Protein AF-W6YFK8-F1 (afdb_monomer_lite)

Sequence (330 aa):
DTSQKVLVASPLDHSHDPTVPTATESKTHNGISTGKLRAHFMLDMPHHEYIFPTRGTINATMVEILVLLPHWFRNPQILMRFLNNGLMSNIHITIMEEYRKLELNTGEEIERARDYIADSYRKAMRKIVPSWLRRNHKVPEDWDATVMSIENVIPEAATKIGYVAPASIPFKDLAVGLKKLPQGYDAGDLTRALDYAMQNGKPGKDGTTTEFMFPDDIHIILNHIGRTEITVTHLDTHAVPRYATMVRATEQARRKKIADGRMQRQSKVESIQKPMDVPQSPQQPGSSQQAQMPPPPETMSTHFQLQQTHSTTMTFSNVQTNLPYRGMGI

Secondary structure (DSSP, 8-state):
----PPPPPPPPP------PPPP-----------PPPPP-TTSSS----PPPPSSS--B--HHHHHHHSTTGGGSHHHHHHHHHTT--HHHHHHHHHHHB-----SHHHHHHHHHHHHHHHHHHHHHH-TT--GGG----TT--TT--B-TTPPPGGGGSTT--PPPPEEGGGGGTTBSS---GGG--HHHHHHHHHHH--EE-TTS-EE--EETTTHHHHHHHH------GGGSHHHHHHHHHHHHHHHHHHHHHHHHHHHHHHHHHHHHHHS------PPPPP--------PPPP-----------PPP-------------------

Foldseek 3Di:
DDDDDDDDDDDDDDDDDDDDDDDDDDPDPPDPPPPDPQQCFCVPPDQQQAQFDQPDWFFAFLLCCCQLNVNCCLQLVNVLLLVLLPDALLLSLLSCVVWFDGVQPDPVSSVSSSVVSVVSSLVSVCVVVVPDDSVPDDNDPPDDLLDRTPNRRHGPLNVDPPRDGDDWDQLLCSNPRTPDQDDDLNDWLSSQLNVDQVVAFDQDPVRDGHGDTPPVCSVVSCVVVPTDDDDPCNGSNNSSVVSVVVSVVVVVVVVVVVVVVVVVVVVVVVVVPPPPPPPDDDDDDDDDDDDDDDDDDDDDDDDDDDDDDDDDDDDDDDDDDPDPDPDDDD

pLDDT: mean 82.95, std 21.82, range [30.05, 98.75]

Radius of gyration: 32.29 Å; chains: 1; bounding box: 75×78×122 Å

Organism: Cochliobolus carbonum (strain 26-R-13) (NCBI:txid930089)

Structure (mmCIF, N/CA/C/O backbone):
data_AF-W6YFK8-F1
#
_entry.id   AF-W6YFK8-F1
#
loop_
_atom_site.group_PDB
_atom_site.id
_atom_site.type_symbol
_atom_site.label_atom_id
_atom_site.label_alt_id
_atom_site.label_comp_id
_atom_site.label_asym_id
_atom_site.label_entity_id
_atom_site.label_seq_id
_atom_site.pdbx_PDB_ins_code
_atom_site.Cartn_x
_atom_site.Cartn_y
_atom_site.Cartn_z
_atom_site.occupancy
_atom_site.B_iso_or_equiv
_atom_site.auth_seq_id
_atom_site.auth_comp_id
_atom_site.auth_asym_id
_atom_site.auth_atom_id
_atom_site.pdbx_PDB_model_num
ATOM 1 N N . ASP A 1 1 ? -14.574 4.335 48.400 1.00 43.81 1 ASP A N 1
ATOM 2 C CA . ASP A 1 1 ? -14.292 5.781 48.388 1.00 43.81 1 ASP A CA 1
ATOM 3 C C . ASP A 1 1 ? -12.828 6.079 48.626 1.00 43.81 1 ASP A C 1
ATOM 5 O O . ASP A 1 1 ? -12.412 6.334 49.748 1.00 43.81 1 ASP A O 1
ATOM 9 N N . THR A 1 2 ? -12.034 6.042 47.558 1.00 40.72 2 THR A N 1
ATOM 10 C CA . THR A 1 2 ? -10.623 6.442 47.599 1.00 40.72 2 THR A CA 1
ATOM 11 C C . THR A 1 2 ? -10.464 7.606 46.632 1.00 40.72 2 THR A C 1
ATOM 13 O O . THR A 1 2 ? -10.292 7.424 45.431 1.00 40.72 2 THR A O 1
ATOM 16 N N . SER A 1 3 ? -10.646 8.815 47.162 1.00 41.34 3 SER A N 1
ATOM 17 C CA . SER A 1 3 ? -10.589 10.068 46.413 1.00 41.34 3 SER A CA 1
ATOM 18 C C . SER A 1 3 ? -9.129 10.453 46.169 1.00 41.34 3 SER A C 1
ATOM 20 O O . SER A 1 3 ? -8.396 10.783 47.104 1.00 41.34 3 SER A O 1
ATOM 22 N N . GLN A 1 4 ? -8.686 10.362 44.915 1.00 45.78 4 GLN A N 1
ATOM 23 C CA . GLN A 1 4 ? -7.344 10.752 44.494 1.00 45.78 4 GLN A CA 1
ATOM 24 C C . GLN A 1 4 ? -7.333 12.259 44.190 1.00 45.78 4 GLN A C 1
ATOM 26 O O . GLN A 1 4 ? -7.887 12.718 43.193 1.00 45.78 4 GLN A O 1
ATOM 31 N N . LYS A 1 5 ? -6.712 13.039 45.084 1.00 51.25 5 LYS A N 1
ATOM 32 C CA . LYS A 1 5 ? -6.425 14.468 44.890 1.00 51.25 5 LYS A CA 1
ATOM 33 C C . LYS A 1 5 ? -5.384 14.639 43.781 1.00 51.25 5 LYS A C 1
ATOM 35 O O . LYS A 1 5 ? -4.236 14.236 43.947 1.00 51.25 5 LYS A O 1
ATOM 40 N N . VAL A 1 6 ? -5.777 15.287 42.689 1.00 46.69 6 VAL A N 1
ATOM 41 C CA . VAL A 1 6 ? -4.869 15.785 41.649 1.00 46.69 6 VAL A CA 1
ATOM 42 C C . VAL A 1 6 ? -4.341 17.154 42.089 1.00 46.69 6 VAL A C 1
ATOM 44 O O . VAL A 1 6 ? -5.120 18.073 42.336 1.00 46.69 6 VAL A O 1
ATOM 47 N N . LEU A 1 7 ? -3.019 17.273 42.228 1.00 47.66 7 LEU A N 1
ATOM 48 C CA . LEU A 1 7 ? -2.319 18.533 42.486 1.00 47.66 7 LEU A CA 1
ATOM 49 C C . LEU A 1 7 ? -2.069 19.262 41.160 1.00 47.66 7 LEU A C 1
ATOM 51 O O . LEU A 1 7 ? -1.464 18.712 40.243 1.00 47.66 7 LEU A O 1
ATOM 55 N N . VAL A 1 8 ? -2.540 20.506 41.087 1.00 44.84 8 VAL A N 1
ATOM 56 C CA . VAL A 1 8 ? -2.288 21.460 40.001 1.00 44.84 8 VAL A CA 1
ATOM 57 C C . VAL A 1 8 ? -0.963 22.168 40.289 1.00 44.84 8 VAL A C 1
ATOM 59 O O . VAL A 1 8 ? -0.805 22.757 41.357 1.00 44.84 8 VAL A O 1
ATOM 62 N N . ALA A 1 9 ? -0.014 22.101 39.355 1.00 46.09 9 ALA A N 1
ATOM 63 C CA . ALA A 1 9 ? 1.246 22.835 39.432 1.00 46.09 9 ALA A CA 1
ATOM 64 C C . ALA A 1 9 ? 1.118 24.199 38.734 1.00 46.09 9 ALA A C 1
ATOM 66 O O . ALA A 1 9 ? 0.682 24.280 37.585 1.00 46.09 9 ALA A O 1
ATOM 67 N N . SER A 1 10 ? 1.506 25.255 39.448 1.00 45.78 10 SER A N 1
ATOM 68 C CA . SER A 1 10 ? 1.635 26.630 38.950 1.00 45.78 10 SER A CA 1
ATOM 69 C C . SER A 1 10 ? 2.914 26.816 38.113 1.00 45.78 10 SER A C 1
ATOM 71 O O . SER A 1 10 ? 3.887 26.089 38.327 1.00 45.78 10 SER A O 1
ATOM 73 N N . PRO A 1 11 ? 2.947 27.797 37.191 1.00 47.56 11 PRO A N 1
ATOM 74 C CA . PRO A 1 11 ? 4.086 28.029 36.309 1.00 47.56 11 PRO A CA 1
ATOM 75 C C . PRO A 1 11 ? 5.211 28.796 37.019 1.00 47.56 11 PRO A C 1
ATOM 77 O O . PRO A 1 11 ? 4.972 29.798 37.692 1.00 47.56 11 PRO A O 1
ATOM 80 N N . LEU A 1 12 ? 6.440 28.303 36.853 1.00 46.34 12 LEU A N 1
ATOM 81 C CA . LEU A 1 12 ? 7.674 28.937 37.309 1.00 46.34 12 LEU A CA 1
ATOM 82 C C . LEU A 1 12 ? 8.145 29.969 36.283 1.00 46.34 12 LEU A C 1
ATOM 84 O O . LEU A 1 12 ? 8.374 29.661 35.114 1.00 46.34 12 LEU A O 1
ATOM 88 N N . ASP A 1 13 ? 8.272 31.188 36.785 1.00 48.69 13 ASP A N 1
ATOM 89 C CA . ASP A 1 13 ? 8.824 32.375 36.156 1.00 48.69 13 ASP A CA 1
ATOM 90 C C . ASP A 1 13 ? 10.363 32.301 36.201 1.00 48.69 13 ASP A C 1
ATOM 92 O O . ASP A 1 13 ? 10.958 32.226 37.280 1.00 48.69 13 ASP A O 1
ATOM 96 N N . HIS A 1 14 ? 11.018 32.278 35.038 1.00 50.59 14 HIS A N 1
ATOM 97 C CA . HIS A 1 14 ? 12.478 32.315 34.927 1.00 50.59 14 HIS A CA 1
ATOM 98 C C . HIS A 1 14 ? 12.915 33.368 33.908 1.00 50.59 14 HIS A C 1
ATOM 100 O O . HIS A 1 14 ? 13.074 33.113 32.716 1.00 50.59 14 HIS A O 1
ATOM 106 N N . SER A 1 15 ? 13.145 34.563 34.447 1.00 49.88 15 SER A N 1
ATOM 107 C CA . SER A 1 15 ? 13.985 35.614 33.884 1.00 49.88 15 SER A CA 1
ATOM 108 C C . SER A 1 15 ? 15.448 35.156 33.844 1.00 49.88 15 SER A C 1
ATOM 110 O O . SER A 1 15 ? 16.049 34.944 34.897 1.00 49.88 15 SER A O 1
ATOM 112 N N . HIS A 1 16 ? 16.040 35.070 32.649 1.00 46.56 16 HIS A N 1
ATOM 113 C CA . HIS A 1 16 ? 17.492 35.038 32.477 1.00 46.56 16 HIS A CA 1
ATOM 114 C C . HIS A 1 16 ? 17.964 35.968 31.351 1.00 46.56 16 HIS A C 1
ATOM 116 O O . HIS A 1 16 ? 17.392 36.035 30.265 1.00 46.56 16 HIS A O 1
ATOM 122 N N . ASP A 1 17 ? 19.029 36.674 31.715 1.00 44.62 17 ASP A N 1
ATOM 123 C CA . ASP A 1 17 ? 19.828 37.698 31.045 1.00 44.62 17 ASP A CA 1
ATOM 124 C C . ASP A 1 17 ? 20.465 37.226 29.715 1.00 44.62 17 ASP A C 1
ATOM 126 O O . ASP A 1 17 ? 20.838 36.051 29.605 1.00 44.62 17 ASP A O 1
ATOM 130 N N . PRO A 1 18 ? 20.674 38.104 28.710 1.00 52.56 18 PRO A N 1
ATOM 131 C CA . PRO A 1 18 ? 21.278 37.736 27.439 1.00 52.56 18 PRO A CA 1
ATOM 132 C C . PRO A 1 18 ? 22.799 37.943 27.468 1.00 52.56 18 PRO A C 1
ATOM 134 O O . PRO A 1 18 ? 23.294 39.067 27.504 1.00 52.56 18 PRO A O 1
ATOM 137 N N . THR A 1 19 ? 23.571 36.857 27.377 1.00 47.91 19 THR A N 1
ATOM 138 C CA . THR A 1 19 ? 25.010 36.939 27.071 1.00 47.91 19 THR A CA 1
ATOM 139 C C . THR A 1 19 ? 25.232 36.656 25.587 1.00 47.91 19 THR A C 1
ATOM 141 O O . THR A 1 19 ? 24.968 35.559 25.102 1.00 47.91 19 THR A O 1
ATOM 144 N N . VAL A 1 20 ? 25.694 37.679 24.869 1.00 49.31 20 VAL A N 1
ATOM 145 C CA . VAL A 1 20 ? 26.022 37.677 23.438 1.00 49.31 20 VAL A CA 1
ATOM 146 C C . VAL A 1 20 ? 27.314 36.888 23.181 1.00 49.31 20 VAL A C 1
ATOM 148 O O . VAL A 1 20 ? 28.347 37.253 23.743 1.00 49.31 20 VAL A O 1
ATOM 151 N N . PRO A 1 21 ? 27.320 35.879 22.288 1.00 47.25 21 PRO A N 1
ATOM 152 C CA . PRO A 1 21 ? 28.547 35.338 21.720 1.00 47.25 21 PRO A CA 1
ATOM 153 C C . PRO A 1 21 ? 28.826 35.941 20.338 1.00 47.25 21 PRO A C 1
ATOM 155 O O . PRO A 1 21 ? 28.006 35.899 19.421 1.00 47.25 21 PRO A O 1
ATOM 158 N N . THR A 1 22 ? 30.036 36.475 20.219 1.00 42.53 22 THR A N 1
ATOM 159 C CA . THR A 1 22 ? 30.703 36.997 19.027 1.00 42.53 22 THR A CA 1
ATOM 160 C C . THR A 1 22 ? 30.633 36.039 17.833 1.00 42.53 22 THR A C 1
ATOM 162 O O . THR A 1 22 ? 31.041 34.879 17.910 1.00 42.53 22 THR A O 1
ATOM 165 N N . ALA A 1 23 ? 30.146 36.560 16.706 1.00 37.72 23 ALA A N 1
ATOM 166 C CA . ALA A 1 23 ? 30.046 35.871 15.428 1.00 37.72 23 ALA A CA 1
ATOM 167 C C . ALA A 1 23 ? 31.434 35.533 14.861 1.00 37.72 23 ALA A C 1
ATOM 169 O O . ALA A 1 23 ? 32.263 36.412 14.637 1.00 37.72 23 ALA A O 1
ATOM 170 N N . THR A 1 24 ? 31.668 34.249 14.594 1.00 43.31 24 THR A N 1
ATOM 171 C CA . THR A 1 24 ? 32.775 33.791 13.748 1.00 43.31 24 THR A CA 1
ATOM 172 C C . THR A 1 24 ? 32.225 33.641 12.332 1.00 43.31 24 THR A C 1
ATOM 174 O O . THR A 1 24 ? 31.378 32.780 12.080 1.00 43.31 24 THR A O 1
ATOM 177 N N . GLU A 1 25 ? 32.656 34.519 11.424 1.00 42.12 25 GLU A N 1
ATOM 178 C CA . GLU A 1 25 ? 32.272 34.528 10.010 1.00 42.12 25 GLU A CA 1
ATOM 179 C C . GLU A 1 25 ? 32.603 33.185 9.348 1.00 42.12 25 GLU A C 1
ATOM 181 O O . GLU A 1 25 ? 33.733 32.883 8.963 1.00 42.12 25 GLU A O 1
ATOM 186 N N . SER A 1 26 ? 31.572 32.355 9.220 1.00 42.78 26 SER A N 1
ATOM 187 C CA . SER A 1 26 ? 31.621 31.105 8.479 1.00 42.78 26 SER A CA 1
ATOM 188 C C . SER A 1 26 ? 31.419 31.431 7.005 1.00 42.78 26 SER A C 1
ATOM 190 O O . SER A 1 26 ? 30.326 31.799 6.582 1.00 42.78 26 SER A O 1
ATOM 192 N N . LYS A 1 27 ? 32.500 31.324 6.235 1.00 48.69 27 LYS A N 1
ATOM 193 C CA . LYS A 1 27 ? 32.564 31.527 4.784 1.00 48.69 27 LYS A CA 1
ATOM 194 C C . LYS A 1 27 ? 31.545 30.615 4.077 1.00 48.69 27 LYS A C 1
ATOM 196 O O . LYS A 1 27 ? 31.810 29.440 3.827 1.00 48.69 27 LYS A O 1
ATOM 201 N N . THR A 1 28 ? 30.360 31.148 3.785 1.00 39.66 28 THR A N 1
ATOM 202 C CA . THR A 1 28 ? 29.261 30.466 3.095 1.00 39.66 28 THR A CA 1
ATOM 203 C C . THR A 1 28 ? 29.606 30.291 1.619 1.00 39.66 28 THR A C 1
ATOM 205 O O . THR A 1 28 ? 29.413 31.173 0.785 1.00 39.66 28 THR A O 1
ATOM 208 N N . HIS A 1 29 ? 30.127 29.113 1.273 1.00 44.88 29 HIS A N 1
ATOM 209 C CA . HIS A 1 29 ? 30.166 28.644 -0.108 1.00 44.88 29 HIS A CA 1
ATOM 210 C C . HIS A 1 29 ? 28.723 28.371 -0.576 1.00 44.88 29 HIS A C 1
ATOM 212 O O . HIS A 1 29 ? 28.226 27.251 -0.491 1.00 44.88 29 HIS A O 1
ATOM 218 N N . ASN A 1 30 ? 28.046 29.407 -1.079 1.00 45.06 30 ASN A N 1
ATOM 219 C CA . ASN A 1 30 ? 26.786 29.301 -1.821 1.00 45.06 30 ASN A CA 1
ATOM 220 C C . ASN A 1 30 ? 27.054 28.711 -3.216 1.00 45.06 30 ASN A C 1
ATOM 222 O O . ASN A 1 30 ? 26.911 29.374 -4.241 1.00 45.06 30 ASN A O 1
ATOM 226 N N . GLY A 1 31 ? 27.494 27.454 -3.264 1.00 56.06 31 GLY A N 1
ATOM 227 C CA . GLY A 1 31 ? 27.437 26.676 -4.492 1.00 56.06 31 GLY A CA 1
ATOM 228 C C . GLY A 1 31 ? 25.979 26.323 -4.750 1.00 56.06 31 GLY A C 1
ATOM 229 O O . GLY A 1 31 ? 25.407 25.541 -3.993 1.00 56.06 31 GLY A O 1
ATOM 230 N N . ILE A 1 32 ? 25.373 26.901 -5.792 1.00 56.66 32 ILE A N 1
ATOM 231 C CA . ILE A 1 32 ? 24.072 26.461 -6.309 1.00 56.66 32 ILE A CA 1
ATOM 232 C C . ILE A 1 32 ? 24.248 24.991 -6.680 1.00 56.66 32 ILE A C 1
ATOM 234 O O . ILE A 1 32 ? 24.824 24.661 -7.716 1.00 56.66 32 ILE A O 1
ATOM 238 N N . SER A 1 33 ? 23.830 24.101 -5.782 1.00 54.03 33 SER A N 1
ATOM 239 C CA . SER A 1 33 ? 23.830 22.674 -6.045 1.00 54.03 33 SER A CA 1
ATOM 240 C C . SER A 1 33 ? 22.847 22.455 -7.184 1.00 54.03 33 SER A C 1
ATOM 242 O O . SER A 1 33 ? 21.636 22.451 -6.985 1.00 54.03 33 SER A O 1
ATOM 244 N N . THR A 1 34 ? 23.366 22.261 -8.392 1.00 66.44 34 THR A N 1
ATOM 245 C CA . THR A 1 34 ? 22.619 21.805 -9.571 1.00 66.44 34 THR A CA 1
ATOM 246 C C . THR A 1 34 ? 22.167 20.344 -9.424 1.00 66.44 34 THR A C 1
ATOM 248 O O . THR A 1 34 ? 21.916 19.650 -10.410 1.00 66.44 34 THR A O 1
ATOM 251 N N . GLY A 1 35 ? 22.063 19.850 -8.184 1.00 68.31 35 GLY A N 1
ATOM 252 C CA . GLY A 1 35 ? 21.543 18.537 -7.867 1.00 68.31 35 GLY A CA 1
ATOM 253 C C . GLY A 1 35 ? 20.118 18.422 -8.385 1.00 68.31 35 GLY A C 1
ATOM 254 O O . GLY A 1 35 ? 19.251 19.220 -8.034 1.00 68.31 35 GLY A O 1
ATOM 255 N N . LYS A 1 36 ? 19.885 17.422 -9.241 1.00 65.81 36 LYS A N 1
ATOM 256 C CA . LYS A 1 36 ? 18.550 17.069 -9.730 1.00 65.81 36 LYS A CA 1
ATOM 257 C C . LYS A 1 36 ? 17.583 17.030 -8.545 1.00 65.81 36 LYS A C 1
ATOM 259 O O . LYS A 1 36 ? 17.826 16.295 -7.585 1.00 65.81 36 LYS A O 1
ATOM 264 N N . LEU A 1 37 ? 16.500 17.807 -8.626 1.00 67.31 37 LEU A N 1
ATOM 265 C CA . LEU A 1 37 ? 15.458 17.834 -7.603 1.00 67.31 37 LEU A CA 1
ATOM 266 C C . LEU A 1 37 ? 15.037 16.400 -7.277 1.00 67.31 37 LEU A C 1
ATOM 268 O O . LEU A 1 37 ? 14.750 15.591 -8.172 1.00 67.31 37 LEU A O 1
ATOM 272 N N . ARG A 1 38 ? 15.050 16.075 -5.983 1.00 64.69 38 ARG A N 1
ATOM 273 C CA . ARG A 1 38 ? 14.578 14.785 -5.487 1.00 64.69 38 ARG A CA 1
ATOM 274 C C . ARG A 1 38 ? 13.142 14.611 -5.981 1.00 64.69 38 ARG A C 1
ATOM 276 O O . ARG A 1 38 ? 12.365 15.563 -5.940 1.00 64.69 38 ARG A O 1
ATOM 283 N N . ALA A 1 39 ? 12.821 13.435 -6.519 1.00 62.28 39 ALA A N 1
ATOM 284 C CA . ALA A 1 39 ? 11.474 13.175 -7.014 1.00 62.28 39 ALA A CA 1
ATOM 285 C C . ALA A 1 39 ? 10.464 13.511 -5.905 1.00 62.28 39 ALA A C 1
ATOM 287 O O . ALA A 1 39 ? 10.658 13.084 -4.764 1.00 62.28 39 ALA A O 1
ATOM 288 N N . HIS A 1 40 ? 9.419 14.269 -6.241 1.00 78.75 40 HIS A N 1
ATOM 289 C CA . HIS A 1 40 ? 8.314 14.614 -5.339 1.00 78.75 40 HIS A CA 1
ATOM 290 C C . HIS A 1 40 ? 7.391 13.401 -5.133 1.00 78.75 40 HIS A C 1
ATOM 292 O O . HIS A 1 40 ? 6.173 13.478 -5.209 1.00 78.75 40 HIS A O 1
ATOM 298 N N . PHE A 1 41 ? 7.976 12.223 -4.931 1.00 88.00 41 PHE A N 1
ATOM 299 C CA . PHE A 1 41 ? 7.232 10.992 -4.765 1.00 88.00 41 PHE A CA 1
ATOM 300 C C . PHE A 1 41 ? 6.754 10.894 -3.313 1.00 88.00 41 PHE A C 1
ATOM 302 O O . PHE A 1 41 ? 7.571 10.820 -2.393 1.00 88.00 41 PHE A O 1
ATOM 309 N N . MET A 1 42 ? 5.428 10.895 -3.128 1.00 87.00 42 MET A N 1
ATOM 310 C CA . MET A 1 42 ? 4.740 10.781 -1.833 1.00 87.00 42 MET A CA 1
ATOM 311 C C . MET A 1 42 ? 4.996 11.929 -0.844 1.00 87.00 42 MET A C 1
ATOM 313 O O . MET A 1 42 ? 4.850 11.729 0.357 1.00 87.00 42 MET A O 1
ATOM 317 N N . LEU A 1 43 ? 5.414 13.114 -1.297 1.00 86.19 43 LEU A N 1
ATOM 318 C CA . LEU A 1 43 ? 5.602 14.248 -0.379 1.00 86.19 43 LEU A CA 1
ATOM 319 C C . LEU A 1 43 ? 4.269 14.848 0.079 1.00 86.19 43 LEU A C 1
ATOM 321 O O . LEU A 1 43 ? 4.146 15.223 1.239 1.00 86.19 43 LEU A O 1
ATOM 325 N N . ASP A 1 44 ? 3.271 14.855 -0.803 1.00 87.25 44 ASP A N 1
ATOM 326 C CA . ASP A 1 44 ? 1.948 15.429 -0.524 1.00 87.25 44 ASP A CA 1
ATOM 327 C C . ASP A 1 44 ? 0.985 14.425 0.121 1.00 87.25 44 ASP A C 1
ATOM 329 O O . ASP A 1 44 ? -0.173 14.736 0.395 1.00 87.25 44 ASP A O 1
ATOM 333 N N . MET A 1 45 ? 1.444 13.191 0.346 1.00 89.19 45 MET A N 1
ATOM 334 C CA . MET A 1 45 ? 0.627 12.165 0.972 1.00 89.19 45 MET A CA 1
ATOM 335 C C . MET A 1 45 ? 0.716 12.290 2.503 1.00 89.19 45 MET A C 1
ATOM 337 O O . MET A 1 45 ? 1.811 12.383 3.067 1.00 89.19 45 MET A O 1
ATOM 341 N N . PRO A 1 46 ? -0.424 12.301 3.210 1.00 87.62 46 PRO A N 1
ATOM 342 C CA . PRO A 1 46 ? -0.434 12.348 4.665 1.00 87.62 46 PRO A CA 1
ATOM 343 C C . PRO A 1 46 ? 0.189 11.080 5.264 1.00 87.62 46 PRO A C 1
ATOM 345 O O . PRO A 1 46 ? -0.057 9.957 4.826 1.00 87.62 46 PRO A O 1
ATOM 348 N N . HIS A 1 47 ? 0.992 11.261 6.312 1.00 86.75 47 HIS A N 1
ATOM 349 C CA . HIS A 1 47 ? 1.727 10.172 6.956 1.00 86.75 47 HIS A CA 1
ATOM 350 C C . HIS A 1 47 ? 0.834 9.177 7.722 1.00 86.75 47 HIS A C 1
ATOM 352 O O . HIS A 1 47 ? 1.203 8.010 7.848 1.00 86.75 47 HIS A O 1
ATOM 358 N N . HIS A 1 48 ? -0.328 9.625 8.217 1.00 87.31 48 HIS A N 1
ATOM 359 C CA . HIS A 1 48 ? -1.314 8.816 8.948 1.00 87.31 48 HIS A CA 1
ATOM 360 C C . HIS A 1 48 ? -0.706 7.892 10.018 1.00 87.31 48 HIS A C 1
ATOM 362 O O . HIS A 1 48 ? -1.047 6.716 10.096 1.00 87.31 48 HIS A O 1
ATOM 368 N N . GLU A 1 49 ? 0.214 8.399 10.839 1.00 89.25 49 GLU A N 1
ATOM 369 C CA . GLU A 1 49 ? 0.904 7.626 11.883 1.00 89.25 49 GLU A CA 1
ATOM 370 C C . GLU A 1 49 ? -0.004 7.398 13.105 1.00 89.25 49 GLU A C 1
ATOM 372 O O . GLU A 1 49 ? 0.238 7.921 14.187 1.00 89.25 49 GLU A O 1
ATOM 377 N N . TYR A 1 50 ? -1.081 6.638 12.910 1.00 93.31 50 TYR A N 1
ATOM 378 C CA . TYR A 1 50 ? -2.082 6.340 13.929 1.00 93.31 50 TYR A CA 1
ATOM 379 C C . TYR A 1 50 ? -1.764 5.068 14.718 1.00 93.31 50 TYR A C 1
ATOM 381 O O . TYR A 1 50 ? -1.198 4.113 14.186 1.00 93.31 50 TYR A O 1
ATOM 389 N N . ILE A 1 51 ? -2.209 5.037 15.975 1.00 93.44 51 ILE A N 1
ATOM 390 C CA . ILE A 1 51 ? -2.381 3.799 16.744 1.00 93.44 51 ILE A CA 1
ATOM 391 C C . ILE A 1 51 ? -3.828 3.352 16.533 1.00 93.44 51 ILE A C 1
ATOM 393 O O . ILE A 1 51 ? -4.745 4.147 16.744 1.00 93.44 51 ILE A O 1
ATOM 397 N N . PHE A 1 52 ? -4.045 2.104 16.115 1.00 90.81 52 PHE A N 1
ATOM 398 C CA . PHE A 1 52 ? -5.403 1.595 15.943 1.00 90.81 52 PHE A CA 1
ATOM 399 C C . PHE A 1 52 ? -6.099 1.369 17.297 1.00 90.81 52 PHE A C 1
ATOM 401 O O . PHE A 1 52 ? -5.475 0.879 18.241 1.00 90.81 52 PHE A O 1
ATOM 408 N N . PRO A 1 53 ? -7.403 1.679 17.412 1.00 90.69 53 PRO A N 1
ATOM 409 C CA . PRO A 1 53 ? -8.188 1.311 18.585 1.00 90.69 53 PRO A CA 1
ATOM 410 C C . PRO A 1 53 ? -8.263 -0.217 18.757 1.00 90.69 53 PRO A C 1
ATOM 412 O O . PRO A 1 53 ? -8.553 -0.948 17.811 1.00 90.69 53 PRO A O 1
ATOM 415 N N . THR A 1 54 ? -8.078 -0.699 19.988 1.00 89.69 54 THR A N 1
ATOM 416 C CA . THR A 1 54 ? -7.971 -2.126 20.365 1.00 89.69 54 THR A CA 1
ATOM 417 C C . THR A 1 54 ? -9.326 -2.821 20.565 1.00 89.69 54 THR A C 1
ATOM 419 O O . THR A 1 54 ? -9.565 -3.500 21.563 1.00 89.69 54 THR A O 1
ATOM 422 N N . ARG A 1 55 ? -10.278 -2.611 19.647 1.00 91.38 55 ARG A N 1
ATOM 423 C CA . ARG A 1 55 ? -11.657 -3.136 19.765 1.00 91.38 55 ARG A CA 1
ATOM 424 C C . ARG A 1 55 ? -11.945 -4.323 18.840 1.00 91.38 55 ARG A C 1
ATOM 426 O O . ARG A 1 55 ? -13.103 -4.575 18.512 1.00 91.38 55 ARG A O 1
ATOM 433 N N . GLY A 1 56 ? -10.902 -5.044 18.434 1.00 91.88 56 GLY A N 1
ATOM 434 C CA . GLY A 1 56 ? -10.990 -6.240 17.606 1.00 91.88 56 GLY A CA 1
ATOM 435 C C . GLY A 1 56 ? -9.949 -6.269 16.491 1.00 91.88 56 GLY A C 1
ATOM 436 O O . GLY A 1 56 ? -9.279 -5.282 16.195 1.00 91.88 56 GLY A O 1
ATOM 437 N N . THR A 1 57 ? -9.867 -7.411 15.819 1.00 96.00 57 THR A N 1
ATOM 438 C CA . THR A 1 57 ? -8.889 -7.638 14.754 1.00 96.00 57 THR A CA 1
ATOM 439 C C . THR A 1 57 ? -9.286 -6.927 13.467 1.00 96.00 57 THR A C 1
ATOM 441 O O . THR A 1 57 ? -10.393 -7.118 12.969 1.00 96.00 57 THR A O 1
ATOM 444 N N . ILE A 1 58 ? -8.370 -6.136 12.907 1.00 97.75 58 ILE A N 1
ATOM 445 C CA . ILE A 1 58 ? -8.514 -5.510 11.586 1.00 97.75 58 ILE A CA 1
ATOM 446 C C . ILE A 1 58 ? -7.572 -6.235 10.635 1.00 97.75 58 ILE A C 1
ATOM 448 O O . ILE A 1 58 ? -6.353 -6.108 10.765 1.00 97.75 58 ILE A O 1
ATOM 452 N N . ASN A 1 59 ? -8.129 -6.985 9.689 1.00 98.00 59 ASN A N 1
ATOM 453 C CA . ASN A 1 59 ? -7.350 -7.684 8.677 1.00 98.00 59 ASN A CA 1
ATOM 454 C C . ASN A 1 59 ? -7.233 -6.814 7.430 1.00 98.00 59 ASN A C 1
ATOM 456 O O . ASN A 1 59 ? -8.232 -6.538 6.765 1.00 98.00 59 ASN A O 1
ATOM 460 N N . ALA A 1 60 ? -6.006 -6.406 7.108 1.00 98.25 60 ALA A N 1
ATOM 461 C CA . ALA A 1 60 ? -5.726 -5.613 5.919 1.00 98.25 60 ALA A CA 1
ATOM 462 C C . ALA A 1 60 ? -4.758 -6.345 4.988 1.00 98.25 60 ALA A C 1
ATOM 464 O O . ALA A 1 60 ? -3.727 -6.871 5.429 1.00 98.25 60 ALA A O 1
ATOM 465 N N . THR A 1 61 ? -5.070 -6.367 3.694 1.00 98.62 61 THR A N 1
ATOM 466 C CA . THR A 1 61 ? -4.145 -6.884 2.679 1.00 98.62 61 THR A CA 1
ATOM 467 C C . THR A 1 61 ? -2.938 -5.955 2.543 1.00 98.62 61 THR A C 1
ATOM 469 O O . THR A 1 61 ? -3.011 -4.753 2.822 1.00 98.62 61 THR A O 1
ATOM 472 N N . MET A 1 62 ? -1.807 -6.484 2.067 1.00 98.62 62 MET A N 1
ATOM 473 C CA . MET A 1 62 ? -0.671 -5.644 1.679 1.00 98.62 62 MET A CA 1
ATOM 474 C C . MET A 1 62 ? -1.079 -4.546 0.686 1.00 98.62 62 MET A C 1
ATOM 476 O O . MET A 1 62 ? -0.582 -3.427 0.784 1.00 98.62 62 MET A O 1
ATOM 480 N N . VAL A 1 63 ? -1.995 -4.834 -0.245 1.00 98.75 63 VAL A N 1
ATOM 481 C CA . VAL A 1 63 ? -2.459 -3.847 -1.230 1.00 98.75 63 VAL A CA 1
ATOM 482 C C . VAL A 1 63 ? -3.211 -2.709 -0.545 1.00 98.75 63 VAL A C 1
ATOM 484 O O . VAL A 1 63 ? -2.913 -1.551 -0.821 1.00 98.75 63 VAL A O 1
ATOM 487 N N . GLU A 1 64 ? -4.104 -3.000 0.402 1.00 98.50 64 GLU A N 1
ATOM 488 C CA . GLU A 1 64 ? -4.825 -1.963 1.151 1.00 98.50 64 GLU A CA 1
ATOM 489 C C . GLU A 1 64 ? -3.889 -1.041 1.912 1.00 98.50 64 GLU A C 1
ATOM 491 O O . GLU A 1 64 ? -4.035 0.175 1.848 1.00 98.50 64 GLU A O 1
ATOM 496 N N . ILE A 1 65 ? -2.907 -1.610 2.609 1.00 98.12 65 ILE A N 1
ATOM 497 C CA . ILE A 1 65 ? -1.970 -0.822 3.406 1.00 98.12 65 ILE A CA 1
ATOM 498 C C . ILE A 1 65 ? -1.139 0.081 2.489 1.00 98.12 65 ILE A C 1
ATOM 500 O O . ILE A 1 65 ? -1.019 1.270 2.760 1.00 98.12 65 ILE A O 1
ATOM 504 N N . LEU A 1 66 ? -0.598 -0.443 1.381 1.00 98.12 66 LEU A N 1
ATOM 505 C CA . LEU A 1 66 ? 0.195 0.367 0.449 1.00 98.12 66 LEU A CA 1
ATOM 506 C C . LEU A 1 66 ? -0.641 1.465 -0.225 1.00 98.12 66 LEU A C 1
ATOM 508 O O . LEU A 1 66 ? -0.138 2.559 -0.454 1.00 98.12 66 LEU A O 1
ATOM 512 N N . VAL A 1 67 ? -1.909 1.191 -0.533 1.00 98.06 67 VAL A N 1
ATOM 513 C CA . VAL A 1 67 ? -2.765 2.100 -1.305 1.00 98.06 67 VAL A CA 1
ATOM 514 C C . VAL A 1 67 ? -3.470 3.132 -0.426 1.00 98.06 67 VAL A C 1
ATOM 516 O O . VAL A 1 67 ? -3.497 4.308 -0.788 1.00 98.06 67 VAL A O 1
ATOM 519 N N . LEU A 1 68 ? -4.044 2.721 0.704 1.00 97.88 68 LEU A N 1
ATOM 520 C CA . LEU A 1 68 ? -4.843 3.580 1.587 1.00 97.88 68 LEU A CA 1
ATOM 521 C C . LEU A 1 68 ? -3.987 4.264 2.657 1.00 97.88 68 LEU A C 1
ATOM 523 O O . LEU A 1 68 ? -4.307 5.365 3.092 1.00 97.88 68 LEU A O 1
ATOM 527 N N . LEU A 1 69 ? -2.879 3.637 3.056 1.00 97.00 69 LEU A N 1
ATOM 528 C CA . LEU A 1 69 ? -1.978 4.119 4.103 1.00 97.00 69 LEU A CA 1
ATOM 529 C C . LEU A 1 69 ? -0.537 4.181 3.572 1.00 97.00 69 LEU A C 1
ATOM 531 O O . LEU A 1 69 ? 0.368 3.529 4.100 1.00 97.00 69 LEU A O 1
ATOM 535 N N . PRO A 1 70 ? -0.278 4.973 2.519 1.00 95.94 70 PRO A N 1
ATOM 536 C CA . PRO A 1 70 ? 0.905 4.817 1.682 1.00 95.94 70 PRO A CA 1
ATOM 537 C C . PRO A 1 70 ? 2.229 5.050 2.420 1.00 95.94 70 PRO A C 1
ATOM 539 O O . PRO A 1 70 ? 3.263 4.585 1.967 1.00 95.94 70 PRO A O 1
ATOM 542 N N . HIS A 1 71 ? 2.248 5.692 3.589 1.00 95.31 71 HIS A N 1
ATOM 543 C CA . HIS A 1 71 ? 3.466 5.855 4.395 1.00 95.31 71 HIS A CA 1
ATOM 544 C C . HIS A 1 71 ? 3.760 4.697 5.358 1.00 95.31 71 HIS A C 1
ATOM 546 O O . HIS A 1 71 ? 4.860 4.627 5.914 1.00 95.31 71 HIS A O 1
ATOM 552 N N . TRP A 1 72 ? 2.830 3.758 5.533 1.00 95.81 72 TRP A N 1
ATOM 553 C CA . TRP A 1 72 ? 2.919 2.712 6.553 1.00 95.81 72 TRP A CA 1
ATOM 554 C C . TRP A 1 72 ? 3.982 1.660 6.274 1.00 95.81 72 TRP A C 1
ATOM 556 O O . TRP A 1 72 ? 4.489 1.051 7.210 1.00 95.81 72 TRP A O 1
ATOM 566 N N . PHE A 1 73 ? 4.422 1.499 5.026 1.00 95.81 73 PHE A N 1
ATOM 567 C CA . PHE A 1 73 ? 5.555 0.620 4.716 1.00 95.81 73 PHE A CA 1
ATOM 568 C C . PHE A 1 73 ? 6.875 1.090 5.353 1.00 95.81 73 PHE A C 1
ATOM 570 O O . PHE A 1 73 ? 7.867 0.366 5.321 1.00 95.81 73 PHE A O 1
ATOM 577 N N . ARG A 1 74 ? 6.936 2.319 5.886 1.00 95.69 74 ARG A N 1
ATOM 578 C CA . ARG A 1 74 ? 8.089 2.798 6.661 1.00 95.69 74 ARG A CA 1
ATOM 579 C C . ARG A 1 74 ? 8.086 2.258 8.090 1.00 95.69 74 ARG A C 1
ATOM 581 O O . ARG A 1 74 ? 9.133 2.290 8.734 1.00 95.69 74 ARG A O 1
ATOM 588 N N . ASN A 1 75 ? 6.946 1.759 8.571 1.00 95.94 75 ASN A N 1
ATOM 589 C CA . ASN A 1 75 ? 6.856 1.061 9.841 1.00 95.94 75 ASN A CA 1
ATOM 590 C C . ASN A 1 75 ? 7.613 -0.276 9.736 1.00 95.94 75 ASN A C 1
ATOM 592 O O . ASN A 1 75 ? 7.266 -1.098 8.882 1.00 95.94 75 ASN A O 1
ATOM 596 N N . PRO A 1 76 ? 8.618 -0.532 10.588 1.00 95.94 76 PRO A N 1
ATOM 597 C CA . PRO A 1 76 ? 9.414 -1.748 10.484 1.00 95.94 76 PRO A CA 1
ATOM 598 C C . PRO A 1 76 ? 8.628 -3.060 10.654 1.00 95.94 76 PRO A C 1
ATOM 600 O O . PRO A 1 76 ? 9.002 -4.051 10.035 1.00 95.94 76 PRO A O 1
ATOM 603 N N . GLN A 1 77 ? 7.538 -3.084 11.431 1.00 96.06 77 GLN A N 1
ATOM 604 C CA . GLN A 1 77 ? 6.708 -4.286 11.614 1.00 96.06 77 GLN A CA 1
ATOM 605 C C . GLN A 1 77 ? 5.934 -4.628 10.334 1.00 96.06 77 GLN A C 1
ATOM 607 O O . GLN A 1 77 ? 5.996 -5.758 9.849 1.00 96.06 77 GLN A O 1
ATOM 612 N N . ILE A 1 78 ? 5.275 -3.627 9.739 1.00 97.62 78 ILE A N 1
ATOM 613 C CA . ILE A 1 78 ? 4.585 -3.762 8.447 1.00 97.62 78 ILE A CA 1
ATOM 614 C C . ILE A 1 78 ? 5.576 -4.148 7.348 1.00 97.62 78 ILE A C 1
ATOM 616 O O . ILE A 1 78 ? 5.328 -5.060 6.560 1.00 97.62 78 ILE A O 1
ATOM 620 N N . LEU A 1 79 ? 6.724 -3.472 7.304 1.00 97.94 79 LEU A N 1
ATOM 621 C CA . LEU A 1 79 ? 7.731 -3.741 6.292 1.00 97.94 79 LEU A CA 1
ATOM 622 C C . LEU A 1 79 ? 8.299 -5.155 6.406 1.00 97.94 79 LEU A C 1
ATOM 624 O O . LEU A 1 79 ? 8.475 -5.812 5.384 1.00 97.94 79 LEU A O 1
ATOM 628 N N . MET A 1 80 ? 8.576 -5.628 7.625 1.00 97.62 80 MET A N 1
ATOM 629 C CA . MET A 1 80 ? 9.045 -6.993 7.857 1.00 97.62 80 MET A CA 1
ATOM 630 C C . MET A 1 80 ? 8.036 -8.006 7.315 1.00 97.62 80 MET A C 1
ATOM 632 O O . MET A 1 80 ? 8.431 -8.894 6.564 1.00 97.62 80 MET A O 1
ATOM 636 N N . ARG A 1 81 ? 6.738 -7.821 7.607 1.00 97.81 81 ARG A N 1
ATOM 637 C CA . ARG A 1 81 ? 5.658 -8.648 7.049 1.00 97.81 81 ARG A CA 1
ATOM 638 C C . ARG A 1 81 ? 5.720 -8.694 5.525 1.00 97.81 81 ARG A C 1
ATOM 640 O O . ARG A 1 81 ? 5.739 -9.770 4.933 1.00 97.81 81 ARG A O 1
ATOM 647 N N . PHE A 1 82 ? 5.810 -7.535 4.882 1.00 98.44 82 PHE A N 1
ATOM 648 C CA . PHE A 1 82 ? 5.835 -7.467 3.425 1.00 98.44 82 PHE A CA 1
ATOM 649 C C . PHE A 1 82 ? 7.086 -8.103 2.818 1.00 98.44 82 PHE A C 1
ATOM 651 O O . PHE A 1 82 ? 6.989 -8.830 1.830 1.00 98.44 82 PHE A O 1
ATOM 658 N N . LEU A 1 83 ? 8.264 -7.848 3.391 1.00 98.38 83 LEU A N 1
ATOM 659 C CA . LEU A 1 83 ? 9.528 -8.405 2.907 1.00 98.38 83 LEU A CA 1
ATOM 660 C C . LEU A 1 83 ? 9.586 -9.925 3.090 1.00 98.38 83 LEU A C 1
ATOM 662 O O . LEU A 1 83 ? 9.984 -10.617 2.152 1.00 98.38 83 LEU A O 1
ATOM 666 N N . ASN A 1 84 ? 9.115 -10.436 4.231 1.00 98.50 84 ASN A N 1
ATOM 667 C CA . ASN A 1 84 ? 9.029 -11.872 4.498 1.00 98.50 84 ASN A CA 1
ATOM 668 C C . ASN A 1 84 ? 8.096 -12.587 3.506 1.00 98.50 84 ASN A C 1
ATOM 670 O O . ASN A 1 84 ? 8.347 -13.732 3.140 1.00 98.50 84 ASN A O 1
ATOM 674 N N . ASN A 1 85 ? 7.075 -11.886 3.003 1.00 98.44 85 ASN A N 1
ATOM 675 C CA . ASN A 1 85 ? 6.161 -12.378 1.970 1.00 98.44 85 ASN A CA 1
ATOM 676 C C . ASN A 1 85 ? 6.609 -12.044 0.529 1.00 98.44 85 ASN A C 1
ATOM 678 O O . ASN A 1 85 ? 5.873 -12.287 -0.427 1.00 98.44 85 ASN A O 1
ATOM 682 N N . GLY A 1 86 ? 7.827 -11.521 0.343 1.00 98.06 86 GLY A N 1
ATOM 683 C CA . GLY A 1 86 ? 8.456 -11.346 -0.968 1.00 98.06 86 GLY A CA 1
ATOM 684 C C . GLY A 1 86 ? 8.213 -9.998 -1.653 1.00 98.06 86 GLY A C 1
ATOM 685 O O . GLY A 1 86 ? 8.495 -9.870 -2.849 1.00 98.06 86 GLY A O 1
ATOM 686 N N . LEU A 1 87 ? 7.720 -8.975 -0.945 1.00 98.50 87 LEU A N 1
ATOM 687 C CA . LEU A 1 87 ? 7.533 -7.647 -1.531 1.00 98.50 87 LEU A CA 1
ATOM 688 C C . LEU A 1 87 ? 8.870 -7.051 -1.992 1.00 98.50 87 LEU A C 1
ATOM 690 O O . LEU A 1 87 ? 9.871 -7.007 -1.277 1.00 98.50 87 LEU A O 1
ATOM 694 N N . MET A 1 88 ? 8.862 -6.511 -3.205 1.00 98.06 88 MET A N 1
ATOM 695 C CA . MET A 1 88 ? 9.989 -5.812 -3.813 1.00 98.06 88 MET A CA 1
ATOM 696 C C . MET A 1 88 ? 9.574 -4.387 -4.194 1.00 98.06 88 MET A C 1
ATOM 698 O O . MET A 1 88 ? 8.391 -4.114 -4.378 1.00 98.06 88 MET A O 1
ATOM 702 N N . SER A 1 89 ? 10.534 -3.468 -4.345 1.00 98.06 89 SER A N 1
ATOM 703 C CA . SER A 1 89 ? 10.233 -2.067 -4.691 1.00 98.06 89 SER A CA 1
ATOM 704 C C . SER A 1 89 ? 9.536 -1.913 -6.047 1.00 98.06 89 SER A C 1
ATOM 706 O O . SER A 1 89 ? 8.670 -1.058 -6.187 1.00 98.06 89 SER A O 1
ATOM 708 N N . ASN A 1 90 ? 9.864 -2.759 -7.031 1.00 98.06 90 ASN A N 1
ATOM 709 C CA . ASN A 1 90 ? 9.176 -2.793 -8.326 1.00 98.06 90 ASN A CA 1
ATOM 710 C C . ASN A 1 90 ? 7.725 -3.296 -8.211 1.00 98.06 90 ASN A C 1
ATOM 712 O O . ASN A 1 90 ? 6.852 -2.770 -8.883 1.00 98.06 90 ASN A O 1
ATOM 716 N N . ILE A 1 91 ? 7.455 -4.270 -7.341 1.00 98.69 91 ILE A N 1
ATOM 717 C CA . ILE A 1 91 ? 6.092 -4.753 -7.080 1.00 98.69 91 ILE A CA 1
ATOM 718 C C . ILE A 1 91 ? 5.276 -3.675 -6.361 1.00 98.69 91 ILE A C 1
ATOM 720 O O . ILE A 1 91 ? 4.152 -3.397 -6.760 1.00 98.69 91 ILE A O 1
ATOM 724 N N . HIS A 1 92 ? 5.859 -3.028 -5.348 1.00 98.62 92 HIS A N 1
ATOM 725 C CA . HIS A 1 92 ? 5.217 -1.930 -4.627 1.00 98.62 92 HIS A CA 1
ATOM 726 C C . HIS A 1 92 ? 4.843 -0.787 -5.581 1.00 98.62 92 HIS A C 1
ATOM 728 O O . HIS A 1 92 ? 3.679 -0.397 -5.614 1.00 98.62 92 HIS A O 1
ATOM 734 N N . ILE A 1 93 ? 5.776 -0.282 -6.401 1.00 98.00 93 ILE A N 1
ATOM 735 C CA . ILE A 1 93 ? 5.438 0.810 -7.327 1.00 98.00 93 ILE A CA 1
ATOM 736 C C . ILE A 1 93 ? 4.357 0.391 -8.331 1.00 98.00 93 ILE A C 1
ATOM 738 O O . ILE A 1 93 ? 3.459 1.180 -8.580 1.00 98.00 93 ILE A O 1
ATOM 742 N N . THR A 1 94 ? 4.354 -0.857 -8.817 1.00 98.25 94 THR A N 1
ATOM 743 C CA . THR A 1 94 ? 3.281 -1.356 -9.694 1.00 98.25 94 THR A CA 1
ATOM 744 C C . THR A 1 94 ? 1.920 -1.406 -8.995 1.00 98.25 94 THR A C 1
ATOM 746 O O . THR A 1 94 ? 0.925 -1.027 -9.604 1.00 98.25 94 THR A O 1
ATOM 749 N N . ILE A 1 95 ? 1.854 -1.804 -7.718 1.00 98.62 95 ILE A N 1
ATOM 750 C CA . ILE A 1 95 ? 0.614 -1.715 -6.924 1.00 98.62 95 ILE A CA 1
ATOM 751 C C . ILE A 1 95 ? 0.159 -0.250 -6.828 1.00 98.62 95 ILE A C 1
ATOM 753 O O . ILE A 1 95 ? -0.999 0.070 -7.082 1.00 98.62 95 ILE A O 1
ATOM 757 N N . MET A 1 96 ? 1.074 0.666 -6.512 1.00 98.19 96 MET A N 1
ATOM 758 C CA . MET A 1 96 ? 0.753 2.090 -6.394 1.00 98.19 96 MET A CA 1
ATOM 759 C C . MET A 1 96 ? 0.300 2.698 -7.727 1.00 98.19 96 MET A C 1
ATOM 761 O O . MET A 1 96 ? -0.645 3.481 -7.745 1.00 98.19 96 MET A O 1
ATOM 765 N N . GLU A 1 97 ? 0.926 2.328 -8.845 1.00 97.38 97 GLU A N 1
ATOM 766 C CA . GLU A 1 97 ? 0.528 2.759 -10.188 1.00 97.38 97 GLU A CA 1
ATOM 767 C C . GLU A 1 97 ? -0.860 2.241 -10.568 1.00 97.38 97 GLU A C 1
ATOM 769 O O . GLU A 1 97 ? -1.609 2.961 -11.226 1.00 97.38 97 GLU A O 1
ATOM 774 N N . GLU A 1 98 ? -1.231 1.034 -10.143 1.00 98.00 98 GLU A N 1
ATOM 775 C CA . GLU A 1 98 ? -2.545 0.453 -10.428 1.00 98.00 98 GLU A CA 1
ATOM 776 C C . GLU A 1 98 ? -3.675 1.223 -9.725 1.00 98.00 98 GLU A C 1
ATOM 778 O O . GLU A 1 98 ? -4.700 1.538 -10.337 1.00 98.00 98 GLU A O 1
ATOM 783 N N . TYR A 1 99 ? -3.482 1.578 -8.451 1.00 98.56 99 TYR A N 1
ATOM 784 C CA . TYR A 1 99 ? -4.558 2.121 -7.614 1.00 98.56 99 TYR A CA 1
ATOM 785 C C . TYR A 1 99 ? -4.482 3.621 -7.342 1.00 98.56 99 TYR A C 1
ATOM 787 O O . TYR A 1 99 ? -5.497 4.198 -6.955 1.00 98.56 99 TYR A O 1
ATOM 795 N N . ARG A 1 100 ? -3.339 4.288 -7.541 1.00 97.75 100 ARG A N 1
ATOM 796 C CA . ARG A 1 100 ? -3.161 5.719 -7.234 1.00 97.75 100 ARG A CA 1
ATOM 797 C C . ARG A 1 100 ? -2.720 6.534 -8.444 1.00 97.75 100 ARG A C 1
ATOM 799 O O . ARG A 1 100 ? -2.056 6.053 -9.364 1.00 97.75 100 ARG A O 1
ATOM 806 N N . LYS A 1 101 ? -3.090 7.814 -8.439 1.00 96.38 101 LYS A N 1
ATOM 807 C CA . LYS A 1 101 ? -2.544 8.830 -9.347 1.00 96.38 101 LYS A CA 1
ATOM 808 C C . LYS A 1 101 ? -1.222 9.323 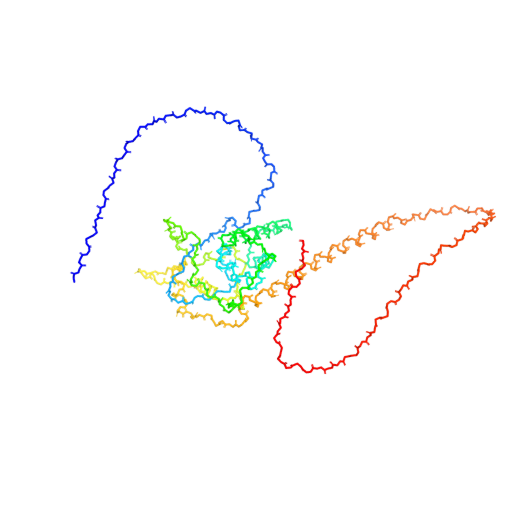-8.752 1.00 96.38 101 LYS A C 1
ATOM 810 O O . LYS A 1 101 ? -1.232 10.019 -7.747 1.00 96.38 101 LYS A O 1
ATOM 815 N N . LEU A 1 102 ? -0.098 8.897 -9.332 1.00 93.62 102 LEU A N 1
ATOM 816 C CA . LEU A 1 102 ? 1.248 9.215 -8.827 1.00 93.62 102 LEU A CA 1
ATOM 817 C C . LEU A 1 102 ? 1.938 10.370 -9.566 1.00 93.62 102 LEU A C 1
ATOM 819 O O . LEU A 1 102 ? 3.017 10.773 -9.154 1.00 93.62 102 LEU A O 1
ATOM 823 N N . GLU A 1 103 ? 1.357 10.840 -10.674 1.00 93.44 103 GLU A N 1
ATOM 824 C CA . GLU A 1 103 ? 1.910 11.921 -11.514 1.00 93.44 103 GLU A CA 1
ATOM 825 C C . GLU A 1 103 ? 3.347 11.662 -12.019 1.00 93.44 103 GLU A C 1
ATOM 827 O O . GLU A 1 103 ? 4.102 12.583 -12.317 1.00 93.44 103 GLU A O 1
ATOM 832 N N . LEU A 1 104 ? 3.725 10.385 -12.159 1.00 92.88 104 LEU A N 1
ATOM 833 C CA . LEU A 1 104 ? 5.006 9.958 -12.725 1.00 92.88 104 LEU A CA 1
ATOM 834 C C . LEU A 1 104 ? 4.859 9.861 -14.248 1.00 92.88 104 LEU A C 1
ATOM 836 O O . LEU A 1 104 ? 4.320 8.885 -14.771 1.00 92.88 104 LEU A O 1
ATOM 840 N N . ASN A 1 105 ? 5.304 10.892 -14.960 1.00 92.50 105 ASN A N 1
ATOM 841 C CA . ASN A 1 105 ? 5.070 11.043 -16.399 1.00 92.50 105 ASN A CA 1
ATOM 842 C C . ASN A 1 105 ? 6.182 10.413 -17.249 1.00 92.50 105 ASN A C 1
ATOM 844 O O . ASN A 1 105 ? 6.011 10.184 -18.448 1.00 92.50 105 ASN A O 1
ATOM 848 N N . THR A 1 106 ? 7.335 10.133 -16.643 1.00 92.88 106 THR A N 1
ATOM 849 C CA . THR A 1 106 ? 8.531 9.641 -17.330 1.00 92.88 106 THR A CA 1
ATOM 850 C C . THR A 1 106 ? 9.084 8.367 -16.694 1.00 92.88 106 THR A C 1
ATOM 852 O O . THR A 1 106 ? 8.948 8.120 -15.497 1.00 92.88 106 THR A O 1
ATOM 855 N N . GLY A 1 107 ? 9.799 7.565 -17.491 1.00 90.94 107 GLY A N 1
ATOM 856 C CA . GLY A 1 107 ? 10.501 6.384 -16.977 1.00 90.94 107 GLY A CA 1
ATOM 857 C C . GLY A 1 107 ? 11.549 6.716 -15.905 1.00 90.94 107 GLY A C 1
ATOM 858 O O . GLY A 1 107 ? 11.716 5.946 -14.967 1.00 90.94 107 GLY A O 1
ATOM 859 N N . GLU A 1 108 ? 12.218 7.873 -15.992 1.00 92.50 108 GLU A N 1
ATOM 860 C CA . GLU A 1 108 ? 13.191 8.319 -14.977 1.00 92.50 108 GLU A CA 1
ATOM 861 C C . GLU A 1 108 ? 12.515 8.651 -13.636 1.00 92.50 108 GLU A C 1
ATOM 863 O O . GLU A 1 108 ? 13.077 8.384 -12.576 1.00 92.50 108 GLU A O 1
ATOM 868 N N . GLU A 1 109 ? 11.306 9.216 -13.647 1.00 93.44 109 GLU A N 1
ATOM 869 C CA . GLU A 1 109 ? 10.528 9.458 -12.424 1.00 93.44 109 GLU A CA 1
ATOM 870 C C . GLU A 1 109 ? 10.086 8.155 -11.757 1.00 93.44 109 GLU A C 1
ATOM 872 O O . GLU A 1 109 ? 10.212 8.034 -10.538 1.00 93.44 109 GLU A O 1
ATOM 877 N N . ILE A 1 110 ? 9.657 7.163 -12.544 1.00 93.75 110 ILE A N 1
ATOM 878 C CA . ILE A 1 110 ? 9.287 5.831 -12.041 1.00 93.75 110 ILE A CA 1
ATOM 879 C C . ILE A 1 110 ? 10.491 5.134 -11.394 1.00 93.75 110 ILE A C 1
ATOM 881 O O . ILE A 1 110 ? 10.372 4.587 -10.296 1.00 93.75 110 ILE A O 1
ATOM 885 N N . GLU A 1 111 ? 11.667 5.176 -12.027 1.00 94.19 111 GLU A N 1
ATOM 886 C CA . GLU A 1 111 ? 12.886 4.605 -11.441 1.00 94.19 111 GLU A CA 1
ATOM 887 C C . GLU A 1 111 ? 13.295 5.345 -10.155 1.00 94.19 111 GLU A C 1
ATOM 889 O O . GLU A 1 111 ? 13.568 4.701 -9.143 1.00 94.19 111 GLU A O 1
ATOM 894 N N . ARG A 1 112 ? 13.218 6.685 -10.119 1.00 93.44 112 ARG A N 1
ATOM 895 C CA . ARG A 1 112 ? 13.483 7.459 -8.889 1.00 93.44 112 ARG A CA 1
ATOM 896 C C . ARG A 1 112 ? 12.499 7.136 -7.761 1.00 93.44 112 ARG A C 1
ATOM 898 O O . ARG A 1 112 ? 12.913 7.052 -6.604 1.00 93.44 112 ARG A O 1
ATOM 905 N N . ALA A 1 113 ? 11.217 6.944 -8.070 1.00 95.31 113 ALA A N 1
ATOM 906 C CA . ALA A 1 113 ? 10.212 6.512 -7.100 1.00 95.31 113 ALA A CA 1
ATOM 907 C C . ALA A 1 113 ? 10.521 5.103 -6.565 1.00 95.31 113 ALA A C 1
ATOM 909 O O . ALA A 1 113 ? 10.469 4.857 -5.358 1.00 95.31 113 ALA A O 1
ATOM 910 N N . ARG A 1 114 ? 10.935 4.181 -7.441 1.00 96.19 114 ARG A N 1
ATOM 911 C CA . ARG A 1 114 ? 11.362 2.831 -7.050 1.00 96.19 114 ARG A CA 1
ATOM 912 C C . ARG A 1 114 ? 12.595 2.854 -6.142 1.00 96.19 114 ARG A C 1
ATOM 914 O O . ARG A 1 114 ? 12.615 2.141 -5.134 1.00 96.19 114 ARG A O 1
ATOM 921 N N . ASP A 1 115 ? 13.593 3.669 -6.469 1.00 95.94 115 ASP A N 1
ATOM 922 C CA . ASP A 1 115 ? 14.799 3.855 -5.655 1.00 95.94 115 ASP A CA 1
ATOM 923 C C . ASP A 1 115 ? 14.462 4.454 -4.293 1.00 95.94 115 ASP A C 1
ATOM 925 O O . ASP A 1 115 ? 14.985 4.015 -3.269 1.00 95.94 115 ASP A O 1
ATOM 929 N N . TYR A 1 116 ? 13.534 5.411 -4.257 1.00 95.81 116 TYR A N 1
ATOM 930 C CA . TYR A 1 116 ? 13.028 5.988 -3.019 1.00 95.81 116 TYR A CA 1
ATOM 931 C C . TYR A 1 116 ? 12.377 4.938 -2.106 1.00 95.81 116 TYR A C 1
ATOM 933 O O . TYR A 1 116 ? 12.652 4.907 -0.901 1.00 95.81 116 TYR A O 1
ATOM 941 N N . ILE A 1 117 ? 11.541 4.058 -2.666 1.00 97.19 117 ILE A N 1
ATOM 942 C CA . ILE A 1 117 ? 10.921 2.950 -1.925 1.00 97.19 117 ILE A CA 1
ATOM 943 C C . ILE A 1 117 ? 12.009 2.018 -1.381 1.00 97.19 117 ILE A C 1
ATOM 945 O O . ILE A 1 117 ? 12.017 1.703 -0.192 1.00 97.19 117 ILE A O 1
ATOM 949 N N . ALA A 1 118 ? 12.968 1.617 -2.222 1.00 97.38 118 ALA A N 1
ATOM 950 C CA . ALA A 1 118 ? 14.060 0.730 -1.821 1.00 97.38 118 ALA A CA 1
ATOM 951 C C . ALA A 1 118 ? 14.959 1.348 -0.728 1.00 97.38 118 ALA A C 1
ATOM 953 O O . ALA A 1 118 ? 15.352 0.663 0.221 1.00 97.38 118 ALA A O 1
ATOM 954 N N . ASP A 1 119 ? 15.261 2.644 -0.829 1.00 96.88 119 ASP A N 1
ATOM 955 C CA . ASP A 1 119 ? 15.992 3.405 0.185 1.00 96.88 119 ASP A CA 1
ATOM 956 C C . ASP A 1 119 ? 15.229 3.452 1.513 1.00 96.88 119 ASP A C 1
ATOM 958 O O . ASP A 1 119 ? 15.800 3.201 2.576 1.00 96.88 119 ASP A O 1
ATOM 962 N N . SER A 1 120 ? 13.925 3.714 1.449 1.00 96.69 120 SER A N 1
ATOM 963 C CA . SER A 1 120 ? 13.045 3.745 2.615 1.00 96.69 120 SER A CA 1
ATOM 964 C C . SER A 1 120 ? 12.971 2.379 3.301 1.00 96.69 120 SER A C 1
ATOM 966 O O . SER A 1 120 ? 13.085 2.318 4.525 1.00 96.69 120 SER A O 1
ATOM 968 N N . TYR A 1 121 ? 12.901 1.283 2.534 1.00 97.88 121 TYR A N 1
ATOM 969 C CA . TYR A 1 121 ? 12.963 -0.073 3.086 1.00 97.88 121 TYR A CA 1
ATOM 970 C C . TYR A 1 121 ? 14.263 -0.303 3.848 1.00 97.88 121 TYR A C 1
ATOM 972 O O . TYR A 1 121 ? 14.267 -0.721 5.003 1.00 97.88 121 TYR A O 1
ATOM 980 N N . ARG A 1 122 ? 15.390 0.023 3.210 1.00 98.06 122 ARG A N 1
ATOM 981 C CA . ARG A 1 122 ? 16.718 -0.117 3.807 1.00 98.06 122 ARG A CA 1
ATOM 982 C C . ARG A 1 122 ? 16.844 0.696 5.091 1.00 98.06 122 ARG A C 1
ATOM 984 O O . ARG A 1 122 ? 17.403 0.193 6.060 1.00 98.06 122 ARG A O 1
ATOM 991 N N . LYS A 1 123 ? 16.341 1.932 5.112 1.00 97.19 123 LYS A N 1
ATOM 992 C CA . LYS A 1 123 ? 16.358 2.789 6.305 1.00 97.19 123 LYS A CA 1
ATOM 993 C C . LYS A 1 123 ? 15.521 2.204 7.434 1.00 97.19 123 LYS A C 1
ATOM 995 O O . LYS A 1 123 ? 16.030 2.123 8.543 1.00 97.19 123 LYS A O 1
ATOM 1000 N N . ALA A 1 124 ? 14.290 1.781 7.158 1.00 96.56 124 ALA A N 1
ATOM 1001 C CA . ALA A 1 124 ? 13.409 1.187 8.160 1.00 96.56 124 ALA A CA 1
ATOM 1002 C C . ALA A 1 124 ? 13.998 -0.114 8.732 1.00 96.56 124 ALA A C 1
ATOM 1004 O O . ALA A 1 124 ? 14.122 -0.250 9.946 1.00 96.56 124 ALA A O 1
ATOM 1005 N N . MET A 1 125 ? 14.477 -1.022 7.877 1.00 97.75 125 MET A N 1
ATOM 1006 C CA . MET A 1 125 ? 15.062 -2.292 8.322 1.00 97.75 125 MET A CA 1
ATOM 1007 C C . MET A 1 125 ? 16.360 -2.118 9.110 1.00 97.75 125 MET A C 1
ATOM 1009 O O . MET A 1 125 ? 16.594 -2.855 10.065 1.00 97.75 125 MET A O 1
ATOM 1013 N N . ARG A 1 126 ? 17.189 -1.121 8.769 1.00 97.62 126 ARG A N 1
ATOM 1014 C CA . ARG A 1 126 ? 18.427 -0.828 9.511 1.00 97.62 126 ARG A CA 1
ATOM 1015 C C . ARG A 1 126 ? 18.207 -0.272 10.914 1.00 97.62 126 ARG A C 1
ATOM 1017 O O . ARG A 1 126 ? 19.151 -0.269 11.695 1.00 97.62 126 ARG A O 1
ATOM 1024 N N . LYS A 1 127 ? 16.987 0.155 11.251 1.00 94.88 127 LYS A N 1
ATOM 1025 C CA . LYS A 1 127 ? 16.630 0.493 12.636 1.00 94.88 127 LYS A CA 1
ATOM 1026 C C . LYS A 1 127 ? 16.535 -0.753 13.516 1.00 94.88 127 LYS A C 1
ATOM 1028 O O . LYS A 1 127 ? 16.872 -0.673 14.687 1.00 94.88 127 LYS A O 1
ATOM 1033 N N . ILE A 1 128 ? 16.110 -1.889 12.951 1.00 94.88 128 ILE A N 1
ATOM 1034 C CA . ILE A 1 128 ? 16.036 -3.173 13.666 1.00 94.88 128 ILE A CA 1
ATOM 1035 C C . ILE A 1 128 ? 17.362 -3.931 13.542 1.00 94.88 128 ILE A C 1
ATOM 1037 O O . ILE A 1 128 ? 17.914 -4.405 14.528 1.00 94.88 128 ILE A O 1
ATOM 1041 N N . VAL A 1 129 ? 17.880 -4.055 12.318 1.00 96.44 129 VAL A N 1
ATOM 1042 C CA . VAL A 1 129 ? 19.086 -4.828 12.006 1.00 96.44 129 VAL A CA 1
ATOM 1043 C C . VAL A 1 129 ? 20.077 -3.905 11.287 1.00 96.44 129 VAL A C 1
ATOM 1045 O O . VAL A 1 129 ? 19.996 -3.761 10.067 1.00 96.44 129 VAL A O 1
ATOM 1048 N N . PRO A 1 130 ? 21.027 -3.257 11.989 1.00 97.25 130 PRO A N 1
ATOM 1049 C CA . PRO A 1 130 ? 21.902 -2.231 11.402 1.00 97.25 130 PRO A CA 1
ATOM 1050 C C . PRO A 1 130 ? 22.692 -2.676 10.162 1.00 97.25 130 PRO A C 1
ATOM 1052 O O . PRO A 1 130 ? 22.909 -1.893 9.234 1.00 97.25 130 PRO A O 1
ATOM 1055 N N . SER A 1 131 ? 23.079 -3.953 10.108 1.00 96.88 131 SER A N 1
ATOM 1056 C CA . SER A 1 131 ? 23.788 -4.575 8.983 1.00 96.88 131 SER A CA 1
ATOM 1057 C C . SER A 1 131 ? 22.864 -5.067 7.863 1.00 96.88 131 SER A C 1
ATOM 1059 O O . SER A 1 131 ? 23.329 -5.709 6.918 1.00 96.88 131 SER A O 1
ATOM 1061 N N . TRP A 1 132 ? 21.560 -4.779 7.938 1.00 97.88 132 TRP A N 1
ATOM 1062 C CA . TRP A 1 132 ? 20.589 -5.290 6.983 1.00 97.88 132 TRP A CA 1
ATOM 1063 C C . TRP A 1 132 ? 20.915 -4.841 5.560 1.00 97.88 132 TRP A C 1
ATOM 1065 O O . TRP A 1 132 ? 21.108 -3.654 5.248 1.00 97.88 132 TRP A O 1
ATOM 1075 N N . LEU A 1 133 ? 20.933 -5.839 4.685 1.00 96.88 133 LEU A N 1
ATOM 1076 C CA . LEU A 1 133 ? 20.987 -5.716 3.242 1.00 96.88 133 LEU A CA 1
ATOM 1077 C C . LEU A 1 133 ? 19.908 -6.626 2.678 1.00 96.88 133 LEU A C 1
ATOM 1079 O O . LEU A 1 133 ? 19.776 -7.765 3.119 1.00 96.88 133 LEU A O 1
ATOM 1083 N N . ARG A 1 134 ? 19.215 -6.166 1.637 1.00 96.38 134 ARG A N 1
ATOM 1084 C CA . ARG A 1 134 ? 18.178 -6.956 0.965 1.00 96.38 134 ARG A CA 1
ATOM 1085 C C . ARG A 1 134 ? 18.664 -8.349 0.553 1.00 96.38 134 ARG A C 1
ATOM 1087 O O . ARG A 1 134 ? 17.964 -9.322 0.783 1.00 96.38 134 ARG A O 1
ATOM 1094 N N . ARG A 1 135 ? 19.879 -8.451 -0.001 1.00 96.56 135 ARG A N 1
ATOM 1095 C CA . ARG A 1 135 ? 20.495 -9.729 -0.415 1.00 96.56 135 ARG A CA 1
ATOM 1096 C C . ARG A 1 135 ? 20.755 -10.716 0.732 1.00 96.56 135 ARG A C 1
ATOM 1098 O O . ARG A 1 135 ? 20.923 -11.897 0.470 1.00 96.56 135 ARG A O 1
ATOM 1105 N N . ASN A 1 136 ? 20.795 -10.230 1.972 1.00 96.12 136 ASN A N 1
ATOM 1106 C CA . ASN A 1 136 ? 21.046 -11.033 3.169 1.00 96.12 136 ASN A CA 1
ATOM 1107 C C . ASN A 1 136 ? 19.788 -11.165 4.043 1.00 96.12 136 ASN A C 1
ATOM 1109 O O . ASN A 1 136 ? 19.881 -11.672 5.159 1.00 96.12 136 ASN A O 1
ATOM 1113 N N . HIS A 1 137 ? 18.633 -10.676 3.582 1.00 97.25 137 HIS A N 1
ATOM 1114 C CA . HIS A 1 137 ? 17.383 -10.843 4.306 1.00 97.25 137 HIS A CA 1
ATOM 1115 C C . HIS A 1 137 ? 17.016 -12.328 4.339 1.00 97.25 137 HIS A C 1
ATOM 1117 O O . HIS A 1 137 ? 16.986 -12.989 3.301 1.00 97.25 137 HIS A O 1
ATOM 1123 N N . LYS A 1 138 ? 16.765 -12.841 5.542 1.00 97.12 138 LYS A N 1
ATOM 1124 C CA . LYS A 1 138 ? 16.289 -14.198 5.780 1.00 97.12 138 LYS A CA 1
ATOM 1125 C C . LYS A 1 138 ? 14.923 -14.103 6.432 1.00 97.12 138 LYS A C 1
ATOM 1127 O O . LYS A 1 138 ? 14.773 -13.365 7.405 1.00 97.12 138 LYS A O 1
ATOM 1132 N N . VAL A 1 139 ? 13.970 -14.840 5.880 1.00 97.56 139 VAL A N 1
ATOM 1133 C CA . VAL A 1 139 ? 12.665 -15.037 6.506 1.00 97.56 139 VAL A CA 1
ATOM 1134 C C . VAL A 1 139 ? 12.884 -15.908 7.748 1.00 97.56 139 VAL A C 1
ATOM 1136 O O . VAL A 1 139 ? 13.572 -16.926 7.624 1.00 97.56 139 VAL A O 1
ATOM 1139 N N . PRO A 1 140 ? 12.393 -15.508 8.933 1.00 97.56 140 PRO A N 1
ATOM 1140 C CA . PRO A 1 140 ? 12.443 -16.353 10.125 1.00 97.56 140 PRO A CA 1
ATOM 1141 C C . PRO A 1 140 ? 11.786 -17.720 9.883 1.00 97.56 140 PRO A C 1
ATOM 1143 O O . PRO A 1 140 ? 10.817 -17.811 9.132 1.00 97.56 140 PRO A O 1
ATOM 1146 N N . GLU A 1 141 ? 12.303 -18.781 10.509 1.00 97.50 141 GLU A N 1
ATOM 1147 C CA . GLU A 1 141 ? 11.751 -20.141 10.358 1.00 97.50 141 GLU A CA 1
ATOM 1148 C C . GLU A 1 141 ? 10.335 -20.262 10.941 1.00 97.50 141 GLU A C 1
ATOM 1150 O O . GLU A 1 141 ? 9.521 -21.032 10.440 1.00 97.50 141 GLU A O 1
ATOM 1155 N N . ASP A 1 142 ? 10.034 -19.461 11.961 1.00 97.19 142 ASP A N 1
ATOM 1156 C CA . ASP A 1 142 ? 8.746 -19.347 12.643 1.00 97.19 142 ASP A CA 1
ATOM 1157 C C . ASP A 1 142 ? 7.831 -18.266 12.038 1.00 97.19 142 ASP A C 1
ATOM 1159 O O . ASP A 1 142 ? 6.825 -17.892 12.642 1.00 97.19 142 ASP A O 1
ATOM 1163 N N . TRP A 1 143 ? 8.159 -17.741 10.850 1.00 97.75 143 TRP A N 1
ATOM 1164 C CA . TRP A 1 143 ? 7.337 -16.731 10.187 1.00 97.75 143 TRP A CA 1
ATOM 1165 C C . TRP A 1 143 ? 5.969 -17.290 9.775 1.00 97.75 143 TRP A C 1
ATOM 1167 O O . TRP A 1 143 ? 5.864 -18.114 8.865 1.00 97.75 143 TRP A O 1
ATOM 1177 N N . ASP A 1 144 ? 4.907 -16.763 10.384 1.00 97.94 144 ASP A N 1
ATOM 1178 C CA . ASP A 1 144 ? 3.535 -17.056 9.982 1.00 97.94 144 ASP A CA 1
ATOM 1179 C C . ASP A 1 144 ? 3.062 -16.099 8.877 1.00 97.94 144 ASP A C 1
ATOM 1181 O O . ASP A 1 144 ? 2.669 -14.952 9.110 1.00 97.94 144 ASP A O 1
ATOM 1185 N N . ALA A 1 145 ? 3.067 -16.604 7.645 1.00 97.69 145 ALA A N 1
ATOM 1186 C CA . ALA A 1 145 ? 2.625 -15.869 6.465 1.00 97.69 145 ALA A CA 1
ATOM 1187 C C . ALA A 1 145 ? 1.100 -15.637 6.394 1.00 97.69 145 ALA A C 1
ATOM 1189 O O . ALA A 1 145 ? 0.637 -14.938 5.489 1.00 97.69 145 ALA A O 1
ATOM 1190 N N . THR A 1 146 ? 0.314 -16.217 7.308 1.00 97.88 146 THR A N 1
ATOM 1191 C CA . THR A 1 146 ? -1.147 -16.050 7.352 1.00 97.88 146 THR A CA 1
ATOM 1192 C C . THR A 1 146 ? -1.590 -14.821 8.149 1.00 97.88 146 THR A C 1
ATOM 1194 O O . THR A 1 146 ? -2.736 -14.383 8.026 1.00 97.88 146 THR A O 1
ATOM 1197 N N . VAL A 1 147 ? -0.687 -14.213 8.925 1.00 97.06 147 VAL A N 1
ATOM 1198 C CA . VAL A 1 147 ? -1.003 -13.053 9.765 1.00 97.06 147 VAL A CA 1
ATOM 1199 C C . VAL A 1 147 ? -1.214 -11.802 8.911 1.00 97.06 147 VAL A C 1
ATOM 1201 O O . VAL A 1 147 ? -0.276 -11.214 8.371 1.00 97.06 147 VAL A O 1
ATOM 1204 N N . MET A 1 148 ? -2.468 -11.354 8.841 1.00 97.00 148 MET A N 1
ATOM 1205 C CA . MET A 1 148 ? -2.873 -10.136 8.126 1.00 97.00 148 MET A CA 1
ATOM 1206 C C . MET A 1 148 ? -3.289 -8.975 9.034 1.00 97.00 148 MET A C 1
ATOM 1208 O O . MET A 1 148 ? -3.531 -7.867 8.542 1.00 97.00 148 MET A O 1
ATOM 1212 N N . SER A 1 149 ? -3.381 -9.214 10.342 1.00 97.06 149 SER A N 1
ATOM 1213 C CA . SER A 1 149 ? -3.834 -8.207 11.298 1.00 97.06 149 SER A CA 1
ATOM 1214 C C . SER A 1 149 ? -2.878 -7.016 11.366 1.00 97.06 149 SER A C 1
ATOM 1216 O O . SER A 1 149 ? -1.656 -7.181 11.349 1.00 97.06 149 SER A O 1
ATOM 1218 N N . ILE A 1 150 ? -3.444 -5.815 11.479 1.00 96.25 150 ILE A N 1
ATOM 1219 C CA . ILE A 1 150 ? -2.709 -4.564 11.729 1.00 96.25 150 ILE A CA 1
ATOM 1220 C C . ILE A 1 150 ? -2.998 -3.963 13.112 1.00 96.25 150 ILE A C 1
ATOM 1222 O O . ILE A 1 150 ? -2.562 -2.853 13.401 1.00 96.25 150 ILE A O 1
ATOM 1226 N N . GLU A 1 151 ? -3.718 -4.684 13.975 1.00 92.44 151 GLU A N 1
ATOM 1227 C CA . GLU A 1 151 ? -4.194 -4.187 15.276 1.00 92.44 151 GLU A CA 1
ATOM 1228 C C . GLU A 1 151 ? -3.056 -3.738 16.205 1.00 92.44 151 GLU A C 1
ATOM 1230 O O . GLU A 1 151 ? -3.155 -2.704 16.858 1.00 92.44 151 GLU A O 1
ATOM 1235 N N . ASN A 1 152 ? -1.945 -4.478 16.217 1.00 92.12 152 ASN A N 1
ATOM 1236 C CA . ASN A 1 152 ? -0.824 -4.242 17.133 1.00 92.12 152 ASN A CA 1
ATOM 1237 C C . ASN A 1 152 ? 0.311 -3.413 16.515 1.00 92.12 152 ASN A C 1
ATOM 1239 O O . ASN A 1 152 ? 1.420 -3.375 17.050 1.00 92.12 152 ASN A O 1
ATOM 1243 N N . VAL A 1 153 ? 0.061 -2.774 15.372 1.00 93.94 153 VAL A N 1
ATOM 1244 C CA . VAL A 1 153 ? 1.072 -1.975 14.682 1.00 93.94 153 VAL A CA 1
ATOM 1245 C C . VAL A 1 153 ? 1.245 -0.651 15.413 1.00 93.94 153 VAL A C 1
ATOM 1247 O O . VAL A 1 153 ? 0.336 0.174 15.465 1.00 93.94 153 VAL A O 1
ATOM 1250 N N . ILE A 1 154 ? 2.442 -0.433 15.956 1.00 93.88 154 ILE A N 1
ATOM 1251 C CA . ILE A 1 154 ? 2.794 0.806 16.656 1.00 93.88 154 ILE A CA 1
ATOM 1252 C C . ILE A 1 154 ? 3.602 1.688 15.698 1.00 93.88 154 ILE A C 1
ATOM 1254 O O . ILE A 1 154 ? 4.691 1.272 15.286 1.00 93.88 154 ILE A O 1
ATOM 1258 N N . PRO A 1 155 ? 3.116 2.883 15.308 1.00 92.25 155 PRO A N 1
ATOM 1259 C CA . PRO A 1 155 ? 3.875 3.796 14.462 1.00 92.25 155 PRO A CA 1
ATOM 1260 C C . PRO A 1 155 ? 5.140 4.275 15.179 1.00 92.25 155 PRO A C 1
ATOM 1262 O O . PRO A 1 155 ? 5.168 4.428 16.396 1.00 92.25 155 PRO A O 1
ATOM 1265 N N . GLU A 1 156 ? 6.201 4.559 14.425 1.00 88.62 156 GLU A N 1
ATOM 1266 C CA . GLU A 1 156 ? 7.486 4.967 15.008 1.00 88.62 156 GLU A CA 1
ATOM 1267 C C . GLU A 1 156 ? 7.385 6.264 15.824 1.00 88.62 156 GLU A C 1
ATOM 1269 O O . GLU A 1 156 ? 8.069 6.415 16.834 1.00 88.62 156 GLU A O 1
ATOM 1274 N N . ALA A 1 157 ? 6.526 7.208 15.430 1.00 89.75 157 ALA A N 1
ATOM 1275 C CA . ALA A 1 157 ? 6.297 8.399 16.239 1.00 89.75 157 ALA A CA 1
ATOM 1276 C C . ALA A 1 157 ? 5.759 8.059 17.636 1.00 89.75 157 ALA A C 1
ATOM 1278 O O . ALA A 1 157 ? 6.149 8.723 18.594 1.00 89.75 157 ALA A O 1
ATOM 1279 N N . ALA A 1 158 ? 4.954 6.999 17.771 1.00 92.62 158 ALA A N 1
ATOM 1280 C CA . ALA A 1 158 ? 4.385 6.576 19.048 1.00 92.62 158 ALA A CA 1
ATOM 1281 C C . ALA A 1 158 ? 5.404 5.995 20.029 1.00 92.62 158 ALA A C 1
ATOM 1283 O O . ALA A 1 158 ? 5.130 5.942 21.224 1.00 92.62 158 ALA A O 1
ATOM 1284 N N . THR A 1 159 ? 6.595 5.602 19.569 1.00 91.25 159 THR A N 1
ATOM 1285 C CA . THR A 1 159 ? 7.656 5.127 20.469 1.00 91.25 159 THR A CA 1
ATOM 1286 C C . THR A 1 159 ? 8.482 6.269 21.065 1.00 91.25 159 THR A C 1
ATOM 1288 O O . THR A 1 159 ? 9.369 6.020 21.880 1.00 91.25 159 THR A O 1
ATOM 1291 N N . LYS A 1 160 ? 8.260 7.519 20.638 1.00 93.00 160 LYS A N 1
ATOM 1292 C CA . LYS A 1 160 ? 9.006 8.689 21.118 1.00 93.00 160 LYS A CA 1
ATOM 1293 C C . LYS A 1 160 ? 8.314 9.310 22.331 1.00 93.00 160 LYS A C 1
ATOM 1295 O O . LYS A 1 160 ? 7.090 9.367 22.409 1.00 93.00 160 LYS A O 1
ATOM 1300 N N . ILE A 1 161 ? 9.115 9.821 23.266 1.00 94.75 161 ILE A N 1
ATOM 1301 C CA . ILE A 1 161 ? 8.611 10.583 24.416 1.00 94.75 161 ILE A CA 1
ATOM 1302 C C . ILE A 1 161 ? 7.867 11.820 23.900 1.00 94.75 161 ILE A C 1
ATOM 1304 O O . ILE A 1 161 ? 8.365 12.518 23.018 1.00 94.75 161 ILE A O 1
ATOM 1308 N N . GLY A 1 162 ? 6.683 12.085 24.456 1.00 93.50 162 GLY A N 1
ATOM 1309 C CA . GLY A 1 162 ? 5.852 13.221 24.054 1.00 93.50 162 GLY A CA 1
ATOM 1310 C C . GLY A 1 162 ? 5.058 12.993 22.767 1.00 93.50 162 GLY A C 1
ATOM 1311 O O . GLY A 1 162 ? 4.614 13.961 22.157 1.00 93.50 162 GLY A O 1
ATOM 1312 N N . TYR A 1 163 ? 4.881 11.739 22.339 1.00 93.62 163 TYR A N 1
ATOM 1313 C CA . TYR A 1 163 ? 3.978 11.421 21.241 1.00 93.62 163 TYR A CA 1
ATOM 1314 C C . TYR A 1 163 ? 2.572 11.974 21.494 1.00 93.62 163 TYR A C 1
ATOM 1316 O O . TYR A 1 163 ? 1.955 11.713 22.528 1.00 93.62 163 TYR A O 1
ATOM 1324 N N . VAL A 1 164 ? 2.059 12.691 20.498 1.00 93.06 164 VAL A N 1
ATOM 1325 C CA . VAL A 1 164 ? 0.669 13.124 20.419 1.00 93.06 164 VAL A CA 1
ATOM 1326 C C . VAL A 1 164 ? 0.066 12.430 19.210 1.00 93.06 164 VAL A C 1
ATOM 1328 O O . VAL A 1 164 ? 0.581 12.569 18.099 1.00 93.06 164 VAL A O 1
ATOM 1331 N N . ALA A 1 165 ? -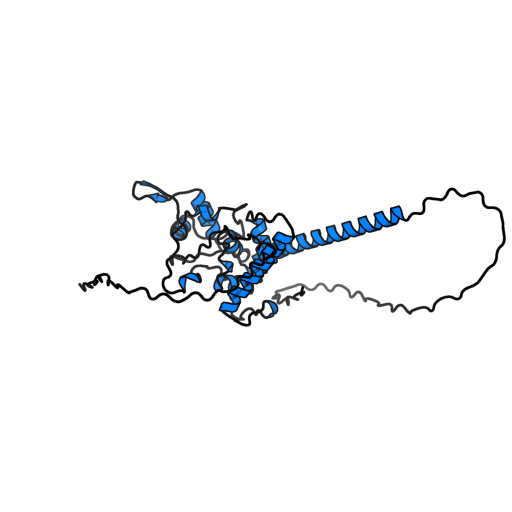1.003 11.666 19.432 1.00 91.50 165 ALA A N 1
ATOM 1332 C CA . ALA A 1 165 ? -1.708 11.008 18.344 1.00 91.50 165 ALA A CA 1
ATOM 1333 C C . ALA A 1 165 ? -2.203 12.057 17.333 1.00 91.50 165 ALA A C 1
ATOM 1335 O O . ALA A 1 165 ? -2.773 13.070 17.754 1.00 91.50 165 ALA A O 1
ATOM 1336 N N . PRO A 1 166 ? -1.997 11.847 16.019 1.00 93.50 166 PRO A N 1
ATOM 1337 C CA . PRO A 1 166 ? -2.568 12.731 15.016 1.00 93.50 166 PRO A CA 1
ATOM 1338 C C . PRO A 1 166 ? -4.089 12.794 15.170 1.00 93.50 166 PRO A C 1
ATOM 1340 O O . PRO A 1 166 ? -4.719 11.803 15.543 1.00 93.50 166 PRO A O 1
ATOM 1343 N N . ALA A 1 167 ? -4.686 13.944 14.856 1.00 95.62 167 ALA A N 1
ATOM 1344 C CA . ALA A 1 167 ? -6.137 14.061 14.838 1.00 95.62 167 ALA A CA 1
ATOM 1345 C C . ALA A 1 167 ? -6.741 13.078 13.821 1.00 95.62 167 ALA A C 1
ATOM 1347 O O . ALA A 1 167 ? -6.195 12.873 12.728 1.00 95.62 167 ALA A O 1
ATOM 1348 N N . SER A 1 168 ? -7.869 12.479 14.189 1.00 97.12 168 SER A N 1
ATOM 1349 C CA . SER A 1 168 ? -8.650 11.644 13.283 1.00 97.12 168 SER A CA 1
ATOM 1350 C C . SER A 1 168 ? -9.134 12.468 12.092 1.00 97.12 168 SER A C 1
ATOM 1352 O O . SER A 1 168 ? -9.479 13.642 12.231 1.00 97.12 168 SER A O 1
ATOM 1354 N N . ILE A 1 169 ? -9.159 11.847 10.920 1.00 97.56 169 ILE A N 1
ATOM 1355 C CA . ILE A 1 169 ? -9.593 12.468 9.661 1.00 97.56 169 ILE A CA 1
ATOM 1356 C C . ILE A 1 169 ? -10.924 11.871 9.206 1.00 97.56 169 ILE A C 1
ATOM 1358 O O . ILE A 1 169 ? -11.226 10.741 9.592 1.00 97.56 169 ILE A O 1
ATOM 1362 N N . PRO A 1 170 ? -11.715 12.559 8.369 1.00 98.19 170 PRO A N 1
ATOM 1363 C CA . PRO A 1 170 ? -12.816 11.917 7.665 1.00 98.19 170 PRO A CA 1
ATOM 1364 C C . PRO A 1 170 ? -12.340 10.647 6.958 1.00 98.19 170 PRO A C 1
ATOM 1366 O O . PRO A 1 170 ? -11.353 10.658 6.227 1.00 98.19 170 PRO A O 1
ATOM 1369 N N . PHE A 1 171 ? -13.036 9.531 7.158 1.00 97.88 171 PHE A N 1
ATOM 1370 C CA . PHE A 1 171 ? -12.614 8.230 6.631 1.00 97.88 171 PHE A CA 1
ATOM 1371 C C . PHE A 1 171 ? -12.469 8.265 5.103 1.00 97.88 171 PHE A C 1
ATOM 1373 O O . PHE A 1 171 ? -11.510 7.731 4.552 1.00 97.88 171 PHE A O 1
ATOM 1380 N N . LYS A 1 172 ? -13.388 8.969 4.428 1.00 97.81 172 LYS A N 1
ATOM 1381 C CA . LYS A 1 172 ? -13.387 9.187 2.975 1.00 97.81 172 LYS A CA 1
ATOM 1382 C C . LYS A 1 172 ? -12.102 9.843 2.452 1.00 97.81 172 LYS A C 1
ATOM 1384 O O . LYS A 1 172 ? -11.773 9.655 1.284 1.00 97.81 172 LYS A O 1
ATOM 1389 N N . ASP A 1 173 ? -11.351 10.558 3.291 1.00 97.62 173 ASP A N 1
ATOM 1390 C CA . ASP A 1 173 ? -10.119 11.230 2.870 1.00 97.62 173 ASP A CA 1
ATOM 1391 C C . ASP A 1 173 ? -8.992 10.230 2.565 1.00 97.62 173 ASP A C 1
ATOM 1393 O O . ASP A 1 173 ? -8.095 10.537 1.780 1.00 97.62 173 ASP A O 1
ATOM 1397 N N . LEU A 1 174 ? -9.082 8.986 3.060 1.00 97.62 174 LEU A N 1
ATOM 1398 C CA . LEU A 1 174 ? -8.194 7.896 2.632 1.00 97.62 174 LEU A CA 1
ATOM 1399 C C . LEU A 1 174 ? -8.310 7.601 1.122 1.00 97.62 174 LEU A C 1
ATOM 1401 O O . LEU A 1 174 ? -7.379 7.058 0.522 1.00 97.62 174 LEU A O 1
ATOM 1405 N N . ALA A 1 175 ? -9.430 7.976 0.490 1.00 97.44 175 ALA A N 1
ATOM 1406 C CA . ALA A 1 175 ? -9.649 7.814 -0.945 1.00 97.44 175 ALA A CA 1
ATOM 1407 C C . ALA A 1 175 ? -9.036 8.939 -1.803 1.00 97.44 175 ALA A C 1
ATOM 1409 O O . ALA A 1 175 ? -9.025 8.842 -3.036 1.00 97.44 175 ALA A O 1
ATOM 1410 N N . VAL A 1 176 ? -8.498 10.004 -1.195 1.00 96.12 176 VAL A N 1
ATOM 1411 C CA . VAL A 1 176 ? -7.876 11.108 -1.938 1.00 96.12 176 VAL A CA 1
ATOM 1412 C C . VAL A 1 176 ? -6.684 10.587 -2.741 1.00 96.12 176 VAL A C 1
ATOM 1414 O O . VAL A 1 176 ? -5.779 9.943 -2.211 1.00 96.12 176 VAL A O 1
ATOM 1417 N N . GLY A 1 177 ? -6.679 10.868 -4.047 1.00 95.50 177 GLY A N 1
ATOM 1418 C CA . GLY A 1 177 ? -5.627 10.444 -4.978 1.00 95.50 177 GLY A CA 1
ATOM 1419 C C . GLY A 1 177 ? -5.751 9.004 -5.494 1.00 95.50 177 GLY A C 1
ATOM 1420 O O . GLY A 1 177 ? -4.901 8.572 -6.281 1.00 95.50 177 GLY A O 1
ATOM 1421 N N . LEU A 1 178 ? -6.795 8.262 -5.108 1.00 97.31 178 LEU A N 1
ATOM 1422 C CA . LEU A 1 178 ? -7.075 6.947 -5.684 1.00 97.31 178 LEU A CA 1
ATOM 1423 C C . LEU A 1 178 ? -7.609 7.059 -7.123 1.00 97.31 178 LEU A C 1
ATOM 1425 O O . LEU A 1 178 ? -8.312 7.998 -7.497 1.00 97.31 178 LEU A O 1
ATOM 1429 N N . LYS A 1 179 ? -7.266 6.067 -7.946 1.00 98.19 179 LYS A N 1
ATOM 1430 C CA . LYS A 1 179 ? -7.902 5.775 -9.240 1.00 98.19 179 LYS A CA 1
ATOM 1431 C C . LYS A 1 179 ? -9.146 4.913 -9.041 1.00 98.19 179 LYS A C 1
ATOM 1433 O O . LYS A 1 179 ? -10.156 5.136 -9.697 1.00 98.19 179 LYS A O 1
ATOM 1438 N N . LYS A 1 180 ? -9.033 3.924 -8.152 1.00 98.44 180 LYS A N 1
ATOM 1439 C CA . LYS A 1 180 ? -10.073 2.973 -7.753 1.00 98.44 180 LYS A CA 1
ATOM 1440 C C . LYS A 1 180 ? -9.742 2.415 -6.369 1.00 98.44 180 LYS A C 1
ATOM 1442 O O . LYS A 1 180 ? -8.573 2.403 -5.981 1.00 98.44 180 LYS A O 1
ATOM 1447 N N . LEU A 1 181 ? -10.757 1.947 -5.649 1.00 98.50 181 LEU A N 1
ATOM 1448 C CA . LEU A 1 181 ? -10.559 1.179 -4.420 1.00 98.50 181 LEU A CA 1
ATOM 1449 C C . LEU A 1 181 ? -9.957 -0.202 -4.748 1.00 98.50 181 LEU A C 1
ATOM 1451 O O . LEU A 1 181 ? -10.235 -0.732 -5.832 1.00 98.50 181 LEU A O 1
ATOM 1455 N N . PRO A 1 182 ? -9.154 -0.800 -3.846 1.00 98.62 182 PRO A N 1
ATOM 1456 C CA . PRO A 1 182 ? -8.864 -2.230 -3.900 1.00 98.62 182 PRO A CA 1
ATOM 1457 C C . PRO A 1 182 ? -10.159 -3.050 -4.000 1.00 98.62 182 PRO A C 1
ATOM 1459 O O . PRO A 1 182 ? -11.190 -2.665 -3.455 1.00 98.62 182 PRO A O 1
ATOM 1462 N N . GLN A 1 183 ? -10.137 -4.167 -4.727 1.00 98.38 183 GLN A N 1
ATOM 1463 C CA . GLN A 1 183 ? -11.315 -5.019 -4.942 1.00 98.38 183 GLN A CA 1
ATOM 1464 C C . GLN A 1 183 ? -10.932 -6.502 -4.925 1.00 98.38 183 GLN A C 1
ATOM 1466 O O . GLN A 1 183 ? -9.768 -6.860 -5.114 1.00 98.38 183 GLN A O 1
ATOM 1471 N N . GLY A 1 184 ? -11.923 -7.377 -4.726 1.00 97.88 184 GLY A N 1
ATOM 1472 C CA . GLY A 1 184 ? -11.717 -8.827 -4.701 1.00 97.88 184 GLY A CA 1
ATOM 1473 C C . GLY A 1 184 ? -10.661 -9.225 -3.668 1.00 97.88 184 GLY A C 1
ATOM 1474 O O . GLY A 1 184 ? -10.709 -8.767 -2.535 1.00 97.88 184 GLY A O 1
ATOM 1475 N N . TYR A 1 185 ? -9.673 -10.023 -4.080 1.00 98.50 185 TYR A N 1
ATOM 1476 C CA . TYR A 1 185 ? -8.608 -10.521 -3.196 1.00 98.50 185 TYR A CA 1
ATOM 1477 C C . TYR A 1 185 ? -7.567 -9.479 -2.772 1.00 98.50 185 TYR A C 1
ATOM 1479 O O . TYR A 1 185 ? -6.653 -9.805 -2.015 1.00 98.50 185 TYR A O 1
ATOM 1487 N N . ASP A 1 186 ? -7.662 -8.254 -3.286 1.00 98.62 186 ASP A N 1
ATOM 1488 C CA . ASP A 1 186 ? -6.827 -7.137 -2.851 1.00 98.62 186 ASP A CA 1
ATOM 1489 C C . ASP A 1 186 ? -7.541 -6.256 -1.813 1.00 98.62 186 ASP A C 1
ATOM 1491 O O . ASP A 1 186 ? -6.903 -5.382 -1.229 1.00 98.62 186 ASP A O 1
ATOM 1495 N N . ALA A 1 187 ? -8.830 -6.496 -1.550 1.00 98.56 187 ALA A N 1
ATOM 1496 C CA . ALA A 1 187 ? -9.624 -5.793 -0.549 1.00 98.56 187 ALA A CA 1
ATOM 1497 C C . ALA A 1 187 ? -9.781 -6.618 0.735 1.00 98.56 187 ALA A C 1
ATOM 1499 O O . ALA A 1 187 ? -9.922 -7.836 0.700 1.00 98.56 187 ALA A O 1
ATOM 1500 N N . GLY A 1 188 ? -9.799 -5.929 1.865 1.00 98.25 188 GLY A N 1
ATOM 1501 C CA . GLY A 1 188 ? -9.997 -6.456 3.206 1.00 98.25 188 GLY A CA 1
ATOM 1502 C C . GLY A 1 188 ? -10.813 -5.463 4.029 1.00 98.25 188 GLY A C 1
ATOM 1503 O O . GLY A 1 188 ? -11.687 -4.762 3.503 1.00 98.25 188 GLY A O 1
ATOM 1504 N N . ASP A 1 189 ? -10.557 -5.405 5.336 1.00 98.56 189 ASP A N 1
ATOM 1505 C CA . ASP A 1 189 ? -11.399 -4.636 6.253 1.00 98.56 189 ASP A CA 1
ATOM 1506 C C . ASP A 1 189 ? -11.307 -3.123 6.011 1.00 98.56 189 ASP A C 1
ATOM 1508 O O . ASP A 1 189 ? -12.313 -2.422 6.132 1.00 98.56 189 ASP A O 1
ATOM 1512 N N . LEU A 1 190 ? -10.133 -2.604 5.630 1.00 98.25 190 LEU A N 1
ATOM 1513 C CA . LEU A 1 190 ? -9.946 -1.165 5.409 1.00 98.25 190 LEU A CA 1
ATOM 1514 C C . LEU A 1 190 ? -10.760 -0.660 4.214 1.00 98.25 190 LEU A C 1
ATOM 1516 O O . LEU A 1 190 ? -11.412 0.377 4.308 1.00 98.25 190 LEU A O 1
ATOM 1520 N N . THR A 1 191 ? -10.753 -1.399 3.108 1.00 98.62 191 THR A N 1
ATOM 1521 C CA . THR A 1 191 ? -11.480 -1.063 1.881 1.00 98.62 191 THR A CA 1
ATOM 1522 C C . THR A 1 191 ? -12.978 -1.153 2.115 1.00 98.62 191 THR A C 1
ATOM 1524 O O . THR A 1 191 ? -13.696 -0.236 1.732 1.00 98.62 191 THR A O 1
ATOM 1527 N N . ARG A 1 192 ? -13.457 -2.211 2.786 1.00 98.56 192 ARG A N 1
ATOM 1528 C CA . ARG A 1 192 ? -14.881 -2.343 3.136 1.00 98.56 192 ARG A CA 1
ATOM 1529 C C . ARG A 1 192 ? -15.351 -1.197 4.027 1.00 98.56 192 ARG A C 1
ATOM 1531 O O . ARG A 1 192 ? -16.410 -0.627 3.779 1.00 98.56 192 ARG A O 1
ATOM 1538 N N . ALA A 1 193 ? -14.567 -0.857 5.051 1.00 98.62 193 ALA A N 1
ATOM 1539 C CA . ALA A 1 193 ? -14.904 0.236 5.953 1.00 98.62 193 ALA A CA 1
ATOM 1540 C C . ALA A 1 193 ? -14.911 1.591 5.231 1.00 98.62 193 ALA A C 1
ATOM 1542 O O . ALA A 1 193 ? -15.832 2.380 5.432 1.00 98.62 193 ALA A O 1
ATOM 1543 N N . LEU A 1 194 ? -13.929 1.835 4.358 1.00 98.56 194 LEU A N 1
ATOM 1544 C CA . LEU A 1 194 ? -13.854 3.043 3.538 1.00 98.56 194 LEU A CA 1
ATOM 1545 C C . LEU A 1 194 ? -15.039 3.154 2.573 1.00 98.56 194 LEU A C 1
ATOM 1547 O O . LEU A 1 194 ? -15.680 4.200 2.529 1.00 98.56 194 LEU A O 1
ATOM 1551 N N . ASP A 1 195 ? -15.357 2.085 1.843 1.00 98.62 195 ASP A N 1
ATOM 1552 C CA . ASP A 1 195 ? -16.475 2.064 0.896 1.00 98.62 195 ASP A CA 1
ATOM 1553 C C . ASP A 1 195 ? -17.806 2.375 1.595 1.00 98.62 195 ASP A C 1
ATOM 1555 O O . ASP A 1 195 ? -18.567 3.237 1.151 1.00 98.62 195 ASP A O 1
ATOM 1559 N N . TYR A 1 196 ? -18.040 1.766 2.762 1.00 98.69 196 TYR A N 1
ATOM 1560 C CA . TYR A 1 196 ? -19.208 2.080 3.580 1.00 98.69 196 TYR A CA 1
ATOM 1561 C C . TYR A 1 196 ? -19.210 3.538 4.054 1.00 98.69 196 TYR A C 1
ATOM 1563 O O . TYR A 1 196 ? -20.228 4.221 3.931 1.00 98.69 196 TYR A O 1
ATOM 1571 N N . ALA A 1 197 ? -18.082 4.035 4.569 1.00 98.56 197 ALA A N 1
ATOM 1572 C CA . ALA A 1 197 ? -17.959 5.399 5.078 1.00 98.56 197 ALA A CA 1
ATOM 1573 C C . ALA A 1 197 ? -18.150 6.476 3.999 1.00 98.56 197 ALA A C 1
ATOM 1575 O O . ALA A 1 197 ? -18.565 7.588 4.309 1.00 98.56 197 ALA A O 1
ATOM 1576 N N . MET A 1 198 ? -17.848 6.165 2.737 1.00 98.31 198 MET A N 1
ATOM 1577 C CA . MET A 1 198 ? -18.079 7.072 1.611 1.00 98.31 198 MET A CA 1
ATOM 1578 C C . MET A 1 198 ? -19.563 7.203 1.246 1.00 98.31 198 MET A C 1
ATOM 1580 O O . MET A 1 198 ? -19.956 8.208 0.657 1.00 98.31 198 MET A O 1
ATOM 1584 N N . GLN A 1 199 ? -20.379 6.201 1.580 1.00 98.38 199 GLN A N 1
ATOM 1585 C CA . GLN A 1 199 ? -21.796 6.126 1.211 1.00 98.38 199 GLN A CA 1
ATOM 1586 C C . GLN A 1 199 ? -22.739 6.430 2.386 1.00 98.38 199 GLN A C 1
ATOM 1588 O O . GLN A 1 199 ? -23.936 6.620 2.181 1.00 98.38 199 GLN A O 1
ATOM 1593 N N . ASN A 1 200 ? -22.218 6.468 3.614 1.00 98.44 200 ASN A N 1
ATOM 1594 C CA . ASN A 1 200 ? -23.009 6.545 4.839 1.00 98.44 200 ASN A CA 1
ATOM 1595 C C . ASN A 1 200 ? -22.420 7.563 5.824 1.00 98.44 200 ASN A C 1
ATOM 1597 O O . ASN A 1 200 ? -21.232 7.872 5.795 1.00 98.44 200 ASN A O 1
ATOM 1601 N N . GLY A 1 201 ? -23.249 8.032 6.755 1.00 97.88 201 GLY A N 1
ATOM 1602 C CA . GLY A 1 201 ? -22.820 8.821 7.911 1.00 97.88 201 GLY A CA 1
ATOM 1603 C C . GLY A 1 201 ? -23.371 8.244 9.212 1.00 97.88 201 GLY A C 1
ATOM 1604 O O . GLY A 1 201 ? -24.235 7.365 9.200 1.00 97.88 201 GLY A O 1
ATOM 1605 N N . LYS A 1 202 ? -22.871 8.735 10.346 1.00 97.06 202 LYS A N 1
ATOM 1606 C CA . LYS A 1 202 ? -23.337 8.346 11.682 1.00 97.06 202 LYS A CA 1
ATOM 1607 C C . LYS A 1 202 ? -24.182 9.456 12.312 1.00 97.06 202 LYS A C 1
ATOM 1609 O O . LYS A 1 202 ? -23.890 10.635 12.091 1.00 97.06 202 LYS A O 1
ATOM 1614 N N . PRO A 1 203 ? -25.199 9.119 13.121 1.00 96.75 203 PRO A N 1
ATOM 1615 C CA . PRO A 1 203 ? -25.982 10.127 13.822 1.00 96.75 203 PRO A CA 1
ATOM 1616 C C . PRO A 1 203 ? -25.101 10.901 14.814 1.00 96.75 203 PRO A C 1
ATOM 1618 O O . PRO A 1 203 ? -24.389 10.321 15.636 1.00 96.75 203 PRO A O 1
ATOM 1621 N N . GLY A 1 204 ? -25.142 12.224 14.709 1.00 96.56 204 GLY A N 1
ATOM 1622 C CA . GLY A 1 204 ? -24.539 13.189 15.612 1.00 96.56 204 GLY A CA 1
ATOM 1623 C C . GLY A 1 204 ? -25.365 13.366 16.885 1.00 96.56 204 GLY A C 1
ATOM 1624 O O . GLY A 1 204 ? -26.496 12.891 17.001 1.00 96.56 204 GLY A O 1
ATOM 1625 N N . LYS A 1 205 ? -24.796 14.072 17.867 1.00 95.56 205 LYS A N 1
ATOM 1626 C CA . LYS A 1 205 ? -25.430 14.288 19.183 1.00 95.56 205 LYS A CA 1
ATOM 1627 C C . LYS A 1 205 ? -26.735 15.088 19.109 1.00 95.56 205 LYS A C 1
ATOM 1629 O O . LYS A 1 205 ? -27.578 14.964 19.986 1.00 95.56 205 LYS A O 1
ATOM 1634 N N . ASP A 1 206 ? -26.871 15.908 18.081 1.00 97.00 206 ASP A N 1
ATOM 1635 C CA . ASP A 1 206 ? -28.010 16.775 17.778 1.00 97.00 206 ASP A CA 1
ATOM 1636 C C . ASP A 1 206 ? -28.984 16.149 16.762 1.00 97.00 206 ASP A C 1
ATOM 1638 O O . ASP A 1 206 ? -29.908 16.812 16.298 1.00 97.00 206 ASP A O 1
ATOM 1642 N N . GLY A 1 207 ? -28.779 14.879 16.397 1.00 95.75 207 GLY A N 1
ATOM 1643 C CA . GLY A 1 207 ? -29.559 14.197 15.366 1.00 95.75 207 GLY A CA 1
ATOM 1644 C C . GLY A 1 207 ? -29.130 14.524 13.933 1.00 95.75 207 GLY A C 1
ATOM 1645 O O . GLY A 1 207 ? -29.719 13.984 12.997 1.00 95.75 207 GLY A O 1
ATOM 1646 N N . THR A 1 208 ? -28.103 15.358 13.727 1.00 97.88 208 THR A N 1
ATOM 1647 C CA . THR A 1 208 ? -27.537 15.584 12.388 1.00 97.88 208 THR A CA 1
ATOM 1648 C C . THR A 1 208 ? -26.760 14.362 11.908 1.00 97.88 208 THR A C 1
ATOM 1650 O O . THR A 1 208 ? -26.397 13.491 12.690 1.00 97.88 208 THR A O 1
ATOM 1653 N N . THR A 1 209 ? -26.503 14.252 10.606 1.00 97.88 209 THR A N 1
ATOM 1654 C CA . THR A 1 209 ? -25.603 13.212 10.087 1.00 97.88 209 THR A CA 1
ATOM 1655 C C . THR A 1 209 ? -24.174 13.740 10.100 1.00 97.88 209 THR A C 1
ATOM 1657 O O . THR A 1 209 ? -23.896 14.792 9.532 1.00 97.88 209 THR A O 1
ATOM 1660 N N . THR A 1 210 ? -23.272 13.005 10.745 1.00 98.12 210 THR A N 1
ATOM 1661 C CA . THR A 1 210 ? -21.840 13.315 10.839 1.00 98.12 210 THR A CA 1
ATOM 1662 C C . THR A 1 210 ? -21.016 12.272 10.094 1.00 98.12 210 THR A C 1
ATOM 1664 O O . THR A 1 210 ? -21.459 11.142 9.880 1.00 98.12 210 THR A O 1
ATOM 1667 N N . GLU A 1 211 ? -19.813 12.650 9.676 1.00 98.31 211 GLU A N 1
ATOM 1668 C CA . GLU A 1 211 ? -18.921 11.754 8.945 1.00 98.31 211 GLU A CA 1
ATOM 1669 C C . GLU A 1 211 ? -18.309 10.698 9.874 1.00 98.31 211 GLU A C 1
ATOM 1671 O O . GLU A 1 211 ? -18.115 10.919 11.075 1.00 98.31 211 GLU A O 1
ATOM 1676 N N . PHE A 1 212 ? -17.991 9.537 9.306 1.00 98.56 212 PHE A N 1
ATOM 1677 C CA . PHE A 1 212 ? -17.125 8.575 9.975 1.00 98.56 212 PHE A CA 1
ATOM 1678 C C . PHE A 1 212 ? -15.683 9.087 9.964 1.00 98.56 212 PHE A C 1
ATOM 1680 O O . PHE A 1 212 ? -15.207 9.605 8.955 1.00 98.56 212 PHE A O 1
ATOM 1687 N N . MET A 1 213 ? -14.984 8.903 11.076 1.00 98.25 213 MET A N 1
ATOM 1688 C CA . MET A 1 213 ? -13.627 9.369 11.320 1.00 98.25 213 MET A CA 1
ATOM 1689 C C . MET A 1 213 ? -12.673 8.175 11.408 1.00 98.25 213 MET A C 1
ATOM 1691 O O . MET A 1 213 ? -12.927 7.208 12.126 1.00 98.25 213 MET A O 1
ATOM 1695 N N . PHE A 1 214 ? -11.556 8.240 10.693 1.00 97.75 214 PHE A N 1
ATOM 1696 C CA . PHE A 1 214 ? -10.467 7.275 10.762 1.00 97.75 214 PHE A CA 1
ATOM 1697 C C . PHE A 1 214 ? -9.359 7.778 11.704 1.00 97.75 214 PHE A C 1
ATOM 1699 O O . PHE A 1 214 ? -8.970 8.944 11.593 1.00 97.75 214 PHE A O 1
ATOM 1706 N N . PRO A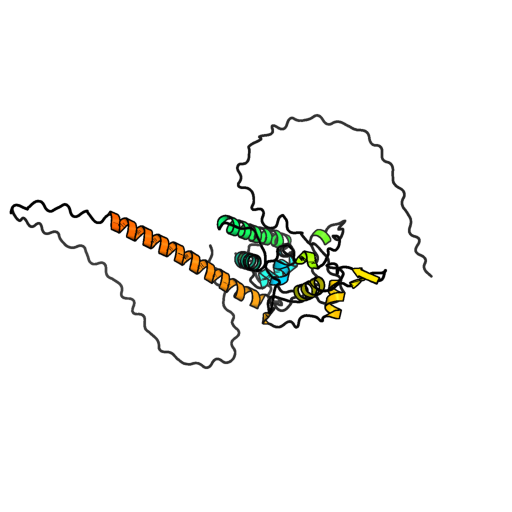 1 215 ? -8.805 6.919 12.583 1.00 97.12 215 PRO A N 1
ATOM 1707 C CA . PRO A 1 215 ? -9.097 5.486 12.745 1.00 97.12 215 PRO A CA 1
ATOM 1708 C C . PRO A 1 215 ? -10.250 5.172 13.715 1.00 97.12 215 PRO A C 1
ATOM 1710 O O . PRO A 1 215 ? -10.639 4.011 13.826 1.00 97.12 215 PRO A O 1
ATOM 1713 N N . ASP A 1 216 ? -10.783 6.166 14.427 1.00 97.19 216 ASP A N 1
ATOM 1714 C CA . ASP A 1 216 ? -11.634 5.958 15.609 1.00 97.19 216 ASP A CA 1
ATOM 1715 C C . ASP A 1 216 ? -12.907 5.138 15.354 1.00 97.19 216 ASP A C 1
ATOM 1717 O O . ASP A 1 216 ? -13.284 4.300 16.178 1.00 97.19 216 ASP A O 1
ATOM 1721 N N . ASP A 1 217 ? -13.565 5.340 14.211 1.00 97.94 217 ASP A N 1
ATOM 1722 C CA . ASP A 1 217 ? -14.849 4.707 13.911 1.00 97.94 217 ASP A CA 1
ATOM 1723 C C . ASP A 1 217 ? -14.728 3.389 13.133 1.00 97.94 217 ASP A C 1
ATOM 1725 O O . ASP A 1 217 ? -15.750 2.767 12.834 1.00 97.94 217 ASP A O 1
ATOM 1729 N N . ILE A 1 218 ? -13.517 2.916 12.814 1.00 98.00 218 ILE A N 1
ATOM 1730 C CA . ILE A 1 218 ? -13.349 1.716 11.976 1.00 98.00 218 ILE A CA 1
ATOM 1731 C C . ILE A 1 218 ? -14.085 0.498 12.546 1.00 98.00 218 ILE A C 1
ATOM 1733 O O . ILE A 1 218 ? -14.758 -0.225 11.817 1.00 98.00 218 ILE A O 1
ATOM 1737 N N . HIS A 1 219 ? -14.030 0.297 13.863 1.00 97.75 219 HIS A N 1
ATOM 1738 C CA . HIS A 1 219 ? -14.723 -0.820 14.507 1.00 97.75 219 HIS A CA 1
ATOM 1739 C C . HIS A 1 219 ? -16.231 -0.639 14.537 1.00 97.75 219 HIS A C 1
ATOM 1741 O O . HIS A 1 219 ? -16.947 -1.627 14.453 1.00 97.75 219 HIS A O 1
ATOM 1747 N N . ILE A 1 220 ? -16.729 0.597 14.627 1.00 97.62 220 ILE A N 1
ATOM 1748 C CA . ILE A 1 220 ? -18.171 0.865 14.549 1.00 97.62 220 ILE A CA 1
ATOM 1749 C C . ILE A 1 220 ? -18.681 0.424 13.178 1.00 97.62 220 ILE A C 1
ATOM 1751 O O . ILE A 1 220 ? -19.673 -0.297 13.094 1.00 97.62 220 ILE A O 1
ATOM 1755 N N . ILE A 1 221 ? -17.955 0.797 12.123 1.00 98.25 221 ILE A N 1
ATOM 1756 C CA . ILE A 1 221 ? -18.287 0.427 10.749 1.00 98.25 221 ILE A CA 1
ATOM 1757 C C . ILE A 1 221 ? -18.218 -1.092 10.571 1.00 98.25 221 ILE A C 1
ATOM 1759 O O . ILE A 1 221 ? -19.199 -1.702 10.155 1.00 98.25 221 ILE A O 1
ATOM 1763 N N . LEU A 1 222 ? -17.102 -1.726 10.941 1.00 98.06 222 LEU A N 1
ATOM 1764 C CA . LEU A 1 222 ? -16.905 -3.170 10.758 1.00 98.06 222 LEU A CA 1
ATOM 1765 C C . LEU A 1 222 ? -17.854 -4.027 11.604 1.00 98.06 222 LEU A C 1
ATOM 1767 O O . LEU A 1 222 ? -18.258 -5.099 11.164 1.00 98.06 222 LEU A O 1
ATOM 1771 N N . ASN A 1 223 ? -18.256 -3.563 12.788 1.00 97.69 223 ASN A N 1
ATOM 1772 C CA . ASN A 1 223 ? -19.273 -4.246 13.589 1.00 97.69 223 ASN A CA 1
ATOM 1773 C C . ASN A 1 223 ? -20.671 -4.128 12.967 1.00 97.69 223 ASN A C 1
ATOM 1775 O O . ASN A 1 223 ? -21.514 -4.987 13.213 1.00 97.69 223 ASN A O 1
ATOM 1779 N N . HIS A 1 224 ? -20.920 -3.087 12.168 1.00 98.19 224 HIS A N 1
ATOM 1780 C CA . HIS A 1 224 ? -22.185 -2.898 11.467 1.00 98.19 224 HIS A CA 1
ATOM 1781 C C . HIS A 1 224 ? -22.260 -3.710 10.166 1.00 98.19 224 HIS A C 1
ATOM 1783 O O . HIS A 1 224 ? -23.237 -4.420 9.946 1.00 98.19 224 HIS A O 1
ATOM 1789 N N . ILE A 1 225 ? -21.227 -3.640 9.317 1.00 98.31 225 ILE A N 1
ATOM 1790 C CA . ILE A 1 225 ? -21.221 -4.274 7.981 1.00 98.31 225 ILE A CA 1
ATOM 1791 C C . ILE A 1 225 ? -20.601 -5.678 7.951 1.00 98.31 225 ILE A C 1
ATOM 1793 O O . ILE A 1 225 ? -20.552 -6.319 6.896 1.00 98.31 225 ILE A O 1
ATOM 1797 N N . GLY A 1 226 ? -20.070 -6.134 9.083 1.00 98.00 226 GLY A N 1
ATOM 1798 C CA . GLY A 1 226 ? -19.274 -7.349 9.177 1.00 98.00 226 GLY A CA 1
ATOM 1799 C C . GLY A 1 226 ? -17.845 -7.187 8.650 1.00 98.00 226 GLY A C 1
ATOM 1800 O O . GLY A 1 226 ? -17.503 -6.265 7.903 1.00 98.00 226 GLY A O 1
ATOM 1801 N N . ARG A 1 227 ? -16.993 -8.132 9.043 1.00 97.81 227 ARG A N 1
ATOM 1802 C CA . ARG A 1 227 ? -15.582 -8.199 8.640 1.00 97.81 227 ARG A CA 1
ATOM 1803 C C . ARG A 1 227 ? -15.417 -8.982 7.342 1.00 97.81 227 ARG A C 1
ATOM 1805 O O . ARG A 1 227 ? -16.314 -9.715 6.927 1.00 97.81 227 ARG A O 1
ATOM 1812 N N . THR A 1 228 ? -14.267 -8.823 6.702 1.00 97.81 228 THR A N 1
ATOM 1813 C CA . THR A 1 228 ? -13.903 -9.595 5.511 1.00 97.81 228 THR A CA 1
ATOM 1814 C C . THR A 1 228 ? -13.650 -11.047 5.885 1.00 97.81 228 THR A C 1
ATOM 1816 O O . THR A 1 228 ? -12.904 -11.335 6.822 1.00 97.81 228 THR A O 1
ATOM 1819 N N . GLU A 1 229 ? -14.216 -11.973 5.116 1.00 97.81 229 GLU A N 1
ATOM 1820 C CA . GLU A 1 229 ? -13.816 -13.374 5.173 1.00 97.81 229 GLU A CA 1
ATOM 1821 C C . GLU A 1 229 ? -12.455 -13.540 4.485 1.00 97.81 229 GLU A C 1
ATOM 1823 O O . GLU A 1 229 ? -12.334 -13.477 3.259 1.00 97.81 229 GLU A O 1
ATOM 1828 N N . ILE A 1 230 ? -11.409 -13.714 5.290 1.00 97.69 230 ILE A N 1
ATOM 1829 C CA . ILE A 1 230 ? -10.048 -13.870 4.785 1.00 97.69 230 ILE A CA 1
ATOM 1830 C C . ILE A 1 230 ? -9.860 -15.282 4.237 1.00 97.69 230 ILE A C 1
ATOM 1832 O O . ILE A 1 230 ? -9.868 -16.271 4.965 1.00 97.69 230 ILE A O 1
ATOM 1836 N N . THR A 1 231 ? -9.629 -15.356 2.932 1.00 98.25 231 THR A N 1
ATOM 1837 C CA . THR A 1 231 ? -9.220 -16.579 2.229 1.00 98.25 231 THR A CA 1
ATOM 1838 C C . THR A 1 231 ? -7.718 -16.566 1.934 1.00 98.25 231 THR A C 1
ATOM 1840 O O . THR A 1 231 ? -7.078 -15.514 1.932 1.00 98.25 231 THR A O 1
ATOM 1843 N N . VAL A 1 232 ? -7.153 -17.723 1.570 1.00 98.12 232 VAL A N 1
ATOM 1844 C CA . VAL A 1 232 ? -5.736 -17.848 1.171 1.00 98.12 232 VAL A CA 1
ATOM 1845 C C . VAL A 1 232 ? -5.321 -16.885 0.051 1.00 98.12 232 VAL A C 1
ATOM 1847 O O . VAL A 1 232 ? -4.184 -16.429 0.014 1.00 98.12 232 VAL A O 1
ATOM 1850 N N . THR A 1 233 ? -6.237 -16.508 -0.843 1.00 98.38 233 THR A N 1
ATOM 1851 C CA . THR A 1 233 ? -5.946 -15.591 -1.955 1.00 98.38 233 THR A CA 1
ATOM 1852 C C . THR A 1 233 ? -5.774 -14.135 -1.514 1.00 98.38 233 THR A C 1
ATOM 1854 O O . THR A 1 233 ? -5.177 -13.364 -2.271 1.00 98.38 233 THR A O 1
ATOM 1857 N N . HIS A 1 234 ? -6.231 -13.767 -0.312 1.00 98.62 234 HIS A N 1
ATOM 1858 C CA . HIS A 1 234 ? -6.014 -12.443 0.283 1.00 98.62 234 HIS A CA 1
ATOM 1859 C C . HIS A 1 234 ? -4.617 -12.282 0.899 1.00 98.62 234 HIS A C 1
ATOM 1861 O O . HIS A 1 234 ? -4.156 -11.153 1.074 1.00 98.62 234 HIS A O 1
ATOM 1867 N N . LEU A 1 235 ? -3.936 -13.390 1.220 1.00 98.56 235 LEU A N 1
ATOM 1868 C CA . LEU A 1 235 ? -2.624 -13.363 1.867 1.00 98.56 235 LEU A CA 1
ATOM 1869 C C . LEU A 1 235 ? -1.577 -12.668 0.984 1.00 98.56 235 LEU A C 1
ATOM 1871 O O . LEU A 1 235 ? -1.577 -12.791 -0.247 1.00 98.56 235 LEU A O 1
ATOM 1875 N N . ASP A 1 236 ? -0.616 -11.999 1.622 1.00 98.50 236 ASP A N 1
ATOM 1876 C CA . ASP A 1 236 ? 0.453 -11.268 0.929 1.00 98.50 236 ASP A CA 1
ATOM 1877 C C . ASP A 1 236 ? 1.269 -12.181 -0.006 1.00 98.50 236 ASP A C 1
ATOM 1879 O O . ASP A 1 236 ? 1.657 -11.768 -1.102 1.00 98.50 236 ASP A O 1
ATOM 1883 N N . THR A 1 237 ? 1.472 -13.444 0.391 1.00 97.88 237 THR A N 1
ATOM 1884 C CA . THR A 1 237 ? 2.165 -14.482 -0.396 1.00 97.88 237 THR A CA 1
ATOM 1885 C C . THR A 1 237 ? 1.494 -14.767 -1.736 1.00 97.88 237 THR A C 1
ATOM 1887 O O . THR A 1 237 ? 2.170 -15.161 -2.686 1.00 97.88 237 THR A O 1
ATOM 1890 N N . HIS A 1 238 ? 0.184 -14.532 -1.845 1.00 98.44 238 HIS A N 1
ATOM 1891 C CA . HIS A 1 238 ? -0.570 -14.650 -3.090 1.00 98.44 238 HIS A CA 1
ATOM 1892 C C . HIS A 1 238 ? -0.692 -13.315 -3.829 1.00 98.44 238 HIS A C 1
ATOM 1894 O O . HIS A 1 238 ? -0.747 -13.313 -5.061 1.00 98.44 238 HIS A O 1
ATOM 1900 N N . ALA A 1 239 ? -0.687 -12.183 -3.122 1.00 98.38 239 ALA A N 1
ATOM 1901 C CA . ALA A 1 239 ? -0.676 -10.861 -3.743 1.00 98.38 239 ALA A CA 1
ATOM 1902 C C . ALA A 1 239 ? 0.627 -10.596 -4.516 1.00 98.38 239 ALA A C 1
ATOM 1904 O O . ALA A 1 239 ? 0.590 -10.167 -5.671 1.00 98.38 239 ALA A O 1
ATOM 1905 N N . VAL A 1 240 ? 1.786 -10.915 -3.932 1.00 98.50 240 VAL A N 1
ATOM 1906 C CA . VAL A 1 240 ? 3.101 -10.660 -4.546 1.00 98.50 240 VAL A CA 1
ATOM 1907 C C . VAL A 1 240 ? 3.235 -11.287 -5.950 1.00 98.50 240 VAL A C 1
ATOM 1909 O O . VAL A 1 240 ? 3.568 -10.554 -6.888 1.00 98.50 240 VAL A O 1
ATOM 1912 N N . PRO A 1 241 ? 2.936 -12.583 -6.180 1.00 98.50 241 PRO A N 1
ATOM 1913 C CA . PRO A 1 241 ? 3.000 -13.188 -7.513 1.00 98.50 241 PRO A CA 1
ATOM 1914 C C . PRO A 1 241 ? 2.052 -12.574 -8.552 1.00 98.50 241 PRO A C 1
ATOM 1916 O O . PRO A 1 241 ? 2.415 -12.533 -9.736 1.00 98.50 241 PRO A O 1
ATOM 1919 N N . ARG A 1 242 ? 0.870 -12.077 -8.142 1.00 98.12 242 ARG A N 1
ATOM 1920 C CA . ARG A 1 242 ? -0.083 -11.405 -9.049 1.00 98.12 242 ARG A CA 1
ATOM 1921 C C . ARG A 1 242 ? 0.571 -10.180 -9.680 1.00 98.12 242 ARG A C 1
ATOM 1923 O O . ARG A 1 242 ? 0.727 -10.110 -10.899 1.00 98.12 242 ARG A O 1
ATOM 1930 N N . TYR A 1 243 ? 1.074 -9.280 -8.842 1.00 98.56 243 TYR A N 1
ATOM 1931 C CA . TYR A 1 243 ? 1.727 -8.056 -9.302 1.00 98.56 243 TYR A CA 1
ATOM 1932 C C . TYR A 1 243 ? 3.100 -8.321 -9.930 1.00 98.56 243 TYR A C 1
ATOM 1934 O O . TYR A 1 243 ? 3.469 -7.665 -10.903 1.00 98.56 243 TYR A O 1
ATOM 1942 N N . ALA A 1 244 ? 3.839 -9.342 -9.481 1.00 98.44 244 ALA A N 1
ATOM 1943 C CA . ALA A 1 244 ? 5.084 -9.751 -10.135 1.00 98.44 244 ALA A CA 1
ATOM 1944 C C . ALA A 1 244 ? 4.869 -10.161 -11.604 1.00 98.44 244 ALA A C 1
ATOM 1946 O O . ALA A 1 244 ? 5.744 -9.939 -12.443 1.00 98.44 244 ALA A O 1
ATOM 1947 N N . THR A 1 245 ? 3.715 -10.747 -11.933 1.00 98.31 245 THR A N 1
ATOM 1948 C CA . THR A 1 245 ? 3.362 -11.095 -13.318 1.00 98.31 245 THR A CA 1
ATOM 1949 C C . THR A 1 245 ? 3.156 -9.847 -14.172 1.00 98.31 245 THR A C 1
ATOM 1951 O O . THR A 1 245 ? 3.695 -9.788 -15.277 1.00 98.31 245 THR A O 1
ATOM 1954 N N . MET A 1 246 ? 2.488 -8.821 -13.637 1.00 97.94 246 MET A N 1
ATOM 1955 C CA . MET A 1 246 ? 2.337 -7.523 -14.308 1.00 97.94 246 MET A CA 1
ATOM 1956 C C . MET A 1 246 ? 3.696 -6.859 -14.555 1.00 97.94 246 MET A C 1
ATOM 1958 O O . MET A 1 246 ? 3.993 -6.460 -15.679 1.00 97.94 246 MET A O 1
ATOM 1962 N N . VAL A 1 247 ? 4.569 -6.832 -13.541 1.00 97.69 247 VAL A N 1
ATOM 1963 C CA . VAL A 1 247 ? 5.936 -6.295 -13.662 1.00 97.69 247 VAL A CA 1
ATOM 1964 C C . VAL A 1 247 ? 6.710 -6.994 -14.785 1.00 97.69 247 VAL A C 1
ATOM 1966 O O . VAL A 1 247 ? 7.341 -6.336 -15.615 1.00 97.69 247 VAL A O 1
ATOM 1969 N N . ARG A 1 248 ? 6.657 -8.334 -14.841 1.00 97.94 248 ARG A N 1
ATOM 1970 C CA . ARG A 1 248 ? 7.320 -9.117 -15.897 1.00 97.94 248 ARG A CA 1
ATOM 1971 C C . ARG A 1 248 ? 6.764 -8.797 -17.282 1.00 97.94 248 ARG A C 1
ATOM 1973 O O . ARG A 1 248 ? 7.555 -8.633 -18.208 1.00 97.94 248 ARG A O 1
ATOM 1980 N N . ALA A 1 249 ? 5.443 -8.694 -17.421 1.00 97.81 249 ALA A N 1
ATOM 1981 C CA . ALA A 1 249 ? 4.799 -8.373 -18.692 1.00 97.81 249 ALA A CA 1
ATOM 1982 C C . ALA A 1 249 ? 5.213 -6.980 -19.199 1.00 97.81 249 ALA A C 1
ATOM 1984 O O . ALA A 1 249 ? 5.624 -6.840 -20.353 1.00 97.81 249 ALA A O 1
ATOM 1985 N N . THR A 1 250 ? 5.205 -5.969 -18.324 1.00 95.44 250 THR A N 1
ATOM 1986 C CA . THR A 1 250 ? 5.648 -4.604 -18.651 1.00 95.44 250 THR A CA 1
ATOM 1987 C C . THR A 1 250 ? 7.113 -4.572 -19.086 1.00 95.44 250 THR A C 1
ATOM 1989 O O . THR A 1 250 ? 7.456 -3.959 -20.099 1.00 95.44 250 THR A O 1
ATOM 1992 N N . GLU A 1 251 ? 7.992 -5.281 -18.375 1.00 95.88 251 GLU A N 1
ATOM 1993 C CA . GLU A 1 251 ? 9.414 -5.347 -18.721 1.00 95.88 251 GLU A CA 1
ATOM 1994 C C . GLU A 1 251 ? 9.659 -6.081 -20.051 1.00 95.88 251 GLU A C 1
ATOM 1996 O O . GLU A 1 251 ? 10.477 -5.641 -20.862 1.00 95.88 251 GLU A O 1
ATOM 2001 N N . GLN A 1 252 ? 8.933 -7.169 -20.321 1.00 97.25 252 GLN A N 1
ATOM 2002 C CA . GLN A 1 252 ? 8.994 -7.868 -21.609 1.00 97.25 252 GLN A CA 1
ATOM 2003 C C . GLN A 1 252 ? 8.547 -6.963 -22.762 1.00 97.25 252 GLN A C 1
ATOM 2005 O O . GLN A 1 252 ? 9.239 -6.886 -23.780 1.00 97.25 252 GLN A O 1
ATOM 2010 N N . ALA A 1 253 ? 7.448 -6.222 -22.590 1.00 96.50 253 ALA A N 1
ATOM 2011 C CA . ALA A 1 253 ? 6.975 -5.256 -23.578 1.00 96.50 253 ALA A CA 1
ATOM 2012 C C . ALA A 1 253 ? 8.012 -4.148 -23.835 1.00 96.50 253 ALA A C 1
ATOM 2014 O O . ALA A 1 253 ? 8.299 -3.811 -24.987 1.00 96.50 253 ALA A O 1
ATOM 2015 N N . ARG A 1 254 ? 8.647 -3.631 -22.774 1.00 94.25 254 ARG A N 1
ATOM 2016 C CA . ARG A 1 254 ? 9.722 -2.634 -22.877 1.00 94.25 254 ARG A CA 1
ATOM 2017 C C . ARG A 1 254 ? 10.926 -3.168 -23.655 1.00 94.25 254 ARG A C 1
ATOM 2019 O O . ARG A 1 254 ? 11.421 -2.490 -24.556 1.00 94.25 254 ARG A O 1
ATOM 2026 N N . ARG A 1 255 ? 11.388 -4.384 -23.344 1.00 95.88 255 ARG A N 1
ATOM 2027 C CA . ARG A 1 255 ? 12.508 -5.035 -24.049 1.00 95.88 255 ARG A CA 1
ATOM 2028 C C . ARG A 1 255 ? 12.197 -5.259 -25.522 1.00 95.88 255 ARG A C 1
ATOM 2030 O O . ARG A 1 255 ? 13.039 -4.942 -26.358 1.00 95.88 255 ARG A O 1
ATOM 2037 N N . LYS A 1 256 ? 10.988 -5.736 -25.834 1.00 97.75 256 LYS A N 1
ATOM 2038 C CA . LYS A 1 256 ? 10.525 -5.921 -27.213 1.00 97.75 256 LYS A CA 1
ATOM 2039 C C . LYS A 1 256 ? 10.556 -4.602 -27.988 1.00 97.75 256 LYS A C 1
ATOM 2041 O O . LYS A 1 256 ? 11.200 -4.532 -29.025 1.00 97.75 256 LYS A O 1
ATOM 2046 N N . LYS A 1 257 ? 9.996 -3.522 -27.426 1.00 96.88 257 LYS A N 1
ATOM 2047 C CA . LYS A 1 257 ? 10.019 -2.183 -28.045 1.00 96.88 257 LYS A CA 1
ATOM 2048 C C . LYS A 1 257 ? 11.443 -1.689 -28.337 1.00 96.88 257 LYS A C 1
ATOM 2050 O O . LYS A 1 257 ? 11.689 -1.090 -29.382 1.00 96.88 257 LYS A O 1
ATOM 2055 N N . ILE A 1 258 ? 12.388 -1.932 -27.426 1.00 96.00 258 ILE A N 1
ATOM 2056 C CA . ILE A 1 258 ? 13.800 -1.571 -27.627 1.00 96.00 258 ILE A CA 1
ATOM 2057 C C . ILE A 1 258 ? 14.431 -2.411 -28.744 1.00 96.00 258 ILE A C 1
ATOM 2059 O O . ILE A 1 258 ? 15.164 -1.860 -29.565 1.00 96.00 258 ILE A O 1
ATOM 2063 N N . ALA A 1 259 ? 14.165 -3.718 -28.780 1.00 97.38 259 ALA A N 1
ATOM 2064 C CA . ALA A 1 259 ? 14.672 -4.611 -29.818 1.00 97.38 259 ALA A CA 1
ATOM 2065 C C . ALA A 1 259 ? 14.138 -4.220 -31.206 1.00 97.38 259 ALA A C 1
ATOM 2067 O O . ALA A 1 259 ? 14.931 -4.016 -32.125 1.00 97.38 259 ALA A O 1
ATOM 2068 N N . ASP A 1 260 ? 12.829 -3.994 -31.328 1.00 97.25 260 ASP A N 1
ATOM 2069 C CA . ASP A 1 260 ? 12.185 -3.563 -32.574 1.00 97.25 260 ASP A CA 1
ATOM 2070 C C . ASP A 1 260 ? 12.765 -2.224 -33.061 1.00 97.25 260 ASP A C 1
ATOM 2072 O O . ASP A 1 260 ? 13.110 -2.066 -34.233 1.00 97.25 260 ASP A O 1
ATOM 2076 N N . GLY A 1 261 ? 12.982 -1.274 -32.143 1.00 97.25 261 GLY A N 1
ATOM 2077 C CA . GLY A 1 261 ? 13.623 0.004 -32.455 1.00 97.25 261 GLY A CA 1
ATOM 2078 C C . GLY A 1 261 ? 15.072 -0.126 -32.944 1.00 97.25 261 GLY A C 1
ATOM 2079 O O . GLY A 1 261 ? 15.525 0.698 -33.739 1.00 97.25 261 GLY A O 1
ATOM 2080 N N . ARG A 1 262 ? 15.814 -1.156 -32.512 1.00 97.38 262 ARG A N 1
ATOM 2081 C CA . ARG A 1 262 ? 17.167 -1.448 -33.024 1.00 97.38 262 ARG A CA 1
ATOM 2082 C C . ARG A 1 262 ? 17.115 -2.042 -34.432 1.00 97.38 262 ARG A C 1
ATOM 2084 O O . ARG A 1 262 ? 17.850 -1.567 -35.294 1.00 97.38 262 ARG A O 1
ATOM 2091 N N . MET A 1 263 ? 16.208 -2.987 -34.683 1.00 97.81 263 MET A N 1
ATOM 2092 C CA . MET A 1 263 ? 16.011 -3.599 -36.006 1.00 97.81 263 MET A CA 1
ATOM 2093 C C . MET A 1 263 ? 15.593 -2.565 -37.065 1.00 97.81 263 MET A C 1
ATOM 2095 O O . MET A 1 263 ? 16.102 -2.559 -38.186 1.00 97.81 263 MET A O 1
ATOM 2099 N N . GLN A 1 264 ? 14.716 -1.624 -36.702 1.00 97.44 264 GLN A N 1
ATOM 2100 C CA . GLN A 1 264 ? 14.320 -0.523 -37.590 1.00 97.44 264 GLN A CA 1
ATOM 2101 C C . GLN A 1 264 ? 15.486 0.421 -37.920 1.00 97.44 264 GLN A C 1
ATOM 2103 O O . GLN A 1 264 ? 15.594 0.919 -39.039 1.00 97.44 264 GLN A O 1
ATOM 2108 N N . ARG A 1 265 ? 16.393 0.668 -36.967 1.00 96.62 265 ARG A N 1
ATOM 2109 C CA . ARG A 1 265 ? 17.596 1.475 -37.227 1.00 96.62 265 ARG A CA 1
ATOM 2110 C C . ARG A 1 265 ? 18.578 0.749 -38.142 1.00 96.62 265 ARG A C 1
ATOM 2112 O O . ARG A 1 265 ? 19.129 1.390 -39.028 1.00 96.62 265 ARG A O 1
ATOM 2119 N N . GLN A 1 266 ? 18.769 -0.557 -37.954 1.00 96.25 266 GLN A N 1
ATOM 2120 C CA . GLN A 1 266 ? 19.648 -1.370 -38.803 1.00 96.25 266 GLN A CA 1
ATOM 2121 C C . GLN A 1 266 ? 19.137 -1.435 -40.247 1.00 96.25 266 GLN A C 1
ATOM 2123 O O . GLN A 1 266 ? 19.868 -1.061 -41.158 1.00 96.25 266 GLN A O 1
ATOM 2128 N N . SER A 1 267 ? 17.856 -1.759 -40.448 1.00 96.12 267 SER A N 1
ATOM 2129 C CA . SER A 1 267 ? 17.237 -1.764 -41.786 1.00 96.12 267 SER A CA 1
ATOM 2130 C C . SER A 1 267 ? 17.286 -0.396 -42.480 1.00 96.12 267 SER A C 1
ATOM 2132 O O . SER A 1 267 ? 17.525 -0.318 -43.684 1.00 96.12 267 SER A O 1
ATOM 2134 N N . LYS A 1 268 ? 17.136 0.708 -41.733 1.00 96.31 268 LYS A N 1
ATOM 2135 C CA . LYS A 1 268 ? 17.306 2.059 -42.287 1.00 96.31 268 LYS A CA 1
ATOM 2136 C C . LYS A 1 268 ? 18.746 2.320 -42.744 1.00 96.31 268 LYS A C 1
ATOM 2138 O O . LYS A 1 268 ? 18.936 2.890 -43.814 1.00 96.31 268 LYS A O 1
ATOM 2143 N N . VAL A 1 269 ? 19.751 1.906 -41.972 1.00 95.94 269 VAL A N 1
ATOM 2144 C CA . VAL A 1 269 ? 21.167 2.059 -42.357 1.00 95.94 269 VAL A CA 1
ATOM 2145 C C . VAL A 1 269 ? 21.493 1.220 -43.597 1.00 95.94 269 VAL A C 1
ATOM 2147 O O . VAL A 1 269 ? 22.103 1.743 -44.527 1.00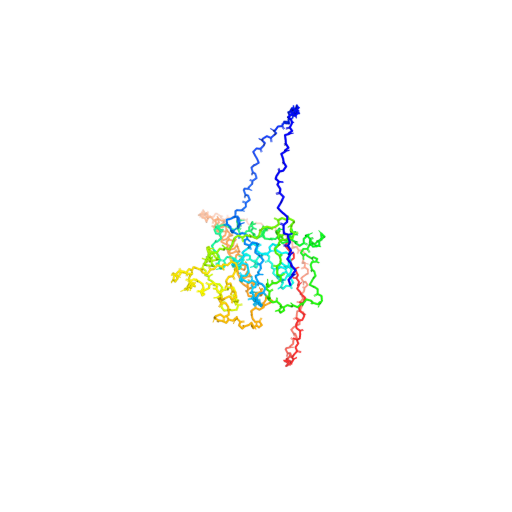 95.94 269 VAL A O 1
ATOM 2150 N N . GLU A 1 270 ? 21.009 -0.021 -43.668 1.00 94.50 270 GLU A N 1
ATOM 2151 C CA . GLU A 1 270 ? 21.168 -0.888 -44.846 1.00 94.50 270 GLU A CA 1
ATOM 2152 C C . GLU A 1 270 ? 20.503 -0.295 -46.097 1.00 94.50 270 GLU A C 1
ATOM 2154 O O . GLU A 1 270 ? 21.065 -0.360 -47.189 1.00 94.50 270 GLU A O 1
ATOM 2159 N N . SER A 1 271 ? 19.340 0.351 -45.951 1.00 93.94 271 SER A N 1
ATOM 2160 C CA . SER A 1 271 ? 18.667 1.013 -47.077 1.00 93.94 271 SER A CA 1
ATOM 2161 C C . SER A 1 271 ? 19.441 2.215 -47.637 1.00 93.94 271 SER A C 1
ATOM 2163 O O . SER A 1 271 ? 19.332 2.495 -48.825 1.00 93.94 271 SER A O 1
ATOM 2165 N N . ILE A 1 272 ? 20.245 2.895 -46.810 1.00 92.62 272 ILE A N 1
ATOM 2166 C CA . ILE A 1 272 ? 21.089 4.030 -47.227 1.00 92.62 272 ILE A CA 1
ATOM 2167 C C . ILE A 1 272 ? 22.392 3.536 -47.867 1.00 92.62 272 ILE A C 1
ATOM 2169 O O . ILE A 1 272 ? 22.925 4.184 -48.761 1.00 92.62 272 ILE A O 1
ATOM 2173 N N . GLN A 1 273 ? 22.912 2.394 -47.413 1.00 86.06 273 GLN A N 1
ATOM 2174 C CA . GLN A 1 273 ? 24.144 1.803 -47.93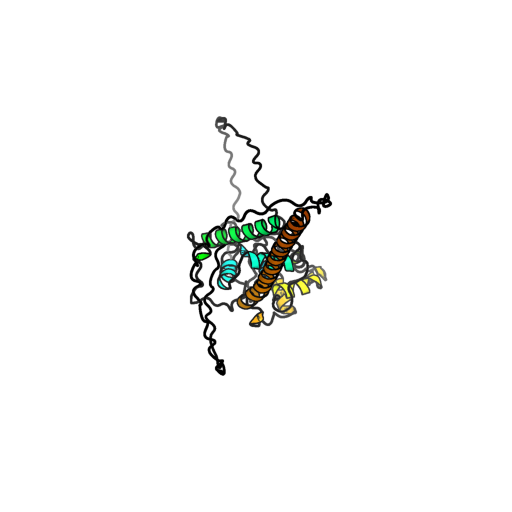5 1.00 86.06 273 GLN A CA 1
ATOM 2175 C C . GLN A 1 273 ? 23.948 0.967 -49.198 1.00 86.06 273 GLN A C 1
ATOM 2177 O O . GLN A 1 273 ? 24.949 0.533 -49.766 1.00 86.06 273 GLN A O 1
ATOM 2182 N N . LYS A 1 274 ? 22.710 0.757 -49.674 1.00 79.56 274 LYS A N 1
ATOM 2183 C CA . LYS A 1 274 ? 22.515 0.239 -51.030 1.00 79.56 274 LYS A CA 1
ATOM 2184 C C . LYS A 1 274 ? 23.153 1.242 -51.992 1.00 79.56 274 LYS A C 1
ATOM 2186 O O . LYS A 1 274 ? 22.651 2.365 -52.073 1.00 79.56 274 LYS A O 1
ATOM 2191 N N . PRO A 1 275 ? 24.264 0.880 -52.663 1.00 75.12 275 PRO A N 1
ATOM 2192 C CA . PRO A 1 275 ? 24.882 1.768 -53.626 1.00 75.12 275 PRO A CA 1
ATOM 2193 C C . PRO A 1 275 ? 23.787 2.150 -54.609 1.00 75.12 275 PRO A C 1
ATOM 2195 O O . PRO A 1 275 ? 23.092 1.274 -55.125 1.00 75.12 275 PRO A O 1
ATOM 2198 N N . MET A 1 276 ? 23.581 3.454 -54.807 1.00 74.50 276 MET A N 1
ATOM 2199 C CA . MET A 1 276 ? 22.868 3.893 -55.994 1.00 74.50 276 MET A CA 1
ATOM 2200 C C . MET A 1 276 ? 23.538 3.167 -57.146 1.00 74.50 276 MET A C 1
ATOM 2202 O O . MET A 1 276 ? 24.754 3.309 -57.294 1.00 74.50 276 MET A O 1
ATOM 2206 N N . ASP A 1 277 ? 22.771 2.354 -57.874 1.00 69.94 277 ASP A N 1
ATOM 2207 C CA . ASP A 1 277 ? 23.209 1.774 -59.131 1.00 69.94 277 ASP A CA 1
ATOM 2208 C C . ASP A 1 277 ? 23.756 2.935 -59.950 1.00 69.94 277 ASP A C 1
ATOM 2210 O O . ASP A 1 277 ? 23.012 3.767 -60.474 1.00 69.94 277 ASP A O 1
ATOM 2214 N N . VAL A 1 278 ? 25.083 3.060 -59.946 1.00 73.12 278 VAL A N 1
ATOM 2215 C CA . VAL A 1 278 ? 25.786 3.996 -60.799 1.00 73.12 278 VAL A CA 1
ATOM 2216 C C . VAL A 1 278 ? 25.379 3.541 -62.190 1.00 73.12 278 VAL A C 1
ATOM 2218 O O . VAL A 1 278 ? 25.635 2.373 -62.504 1.00 73.12 278 VAL A O 1
ATOM 2221 N N . PRO A 1 279 ? 24.692 4.381 -62.990 1.00 69.12 279 PRO A N 1
ATOM 2222 C CA . PRO A 1 279 ? 24.288 3.985 -64.324 1.00 69.12 279 PRO A CA 1
ATOM 2223 C C . PRO A 1 279 ? 25.529 3.448 -65.022 1.00 69.12 279 PRO A C 1
ATOM 2225 O O . PRO A 1 279 ? 26.530 4.157 -65.137 1.00 69.12 279 PRO A O 1
ATOM 2228 N N . GLN A 1 280 ? 25.484 2.159 -65.367 1.00 62.94 280 GLN A N 1
ATOM 2229 C CA . GLN A 1 280 ? 26.575 1.466 -66.027 1.00 62.94 280 GLN A CA 1
ATOM 2230 C C . GLN A 1 280 ? 26.920 2.251 -67.290 1.00 62.94 280 GLN A C 1
ATOM 2232 O O . GLN A 1 280 ? 26.213 2.181 -68.295 1.00 62.94 280 GLN A O 1
ATOM 2237 N N . SER A 1 281 ? 28.015 3.005 -67.241 1.00 61.88 281 SER A N 1
ATOM 2238 C CA . SER A 1 281 ? 28.696 3.418 -68.456 1.00 61.88 2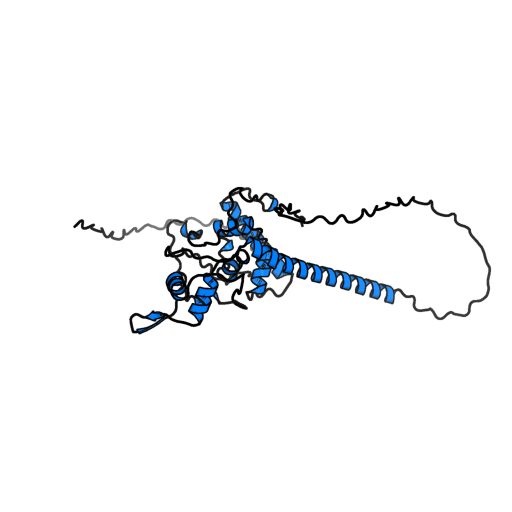81 SER A CA 1
ATOM 2239 C C . SER A 1 281 ? 29.102 2.142 -69.210 1.00 61.88 281 SER A C 1
ATOM 2241 O O . SER A 1 281 ? 29.579 1.199 -68.569 1.00 61.88 281 SER A O 1
ATOM 2243 N N . PRO A 1 282 ? 28.914 2.078 -70.540 1.00 63.50 282 PRO A N 1
ATOM 2244 C CA . PRO A 1 282 ? 29.185 0.877 -71.323 1.00 63.50 282 PRO A CA 1
ATOM 2245 C C . PRO A 1 282 ? 30.641 0.429 -71.136 1.00 63.50 282 PRO A C 1
ATOM 2247 O O . PRO A 1 282 ? 31.569 1.174 -71.449 1.00 63.50 282 PRO A O 1
ATOM 2250 N N . GLN A 1 283 ? 30.844 -0.780 -70.606 1.00 58.56 283 GLN A N 1
ATOM 2251 C CA . GLN A 1 283 ? 32.171 -1.369 -70.443 1.00 58.56 283 GLN A CA 1
ATOM 2252 C C . GLN A 1 283 ? 32.773 -1.750 -71.802 1.00 58.56 283 GLN A C 1
ATOM 2254 O O . GLN A 1 283 ? 32.168 -2.482 -72.585 1.00 58.56 283 GLN A O 1
ATOM 2259 N N . GLN A 1 284 ? 34.004 -1.287 -72.037 1.00 55.00 284 GLN A N 1
ATOM 2260 C CA . GLN A 1 284 ? 34.928 -1.864 -73.012 1.00 55.00 284 GLN A CA 1
ATOM 2261 C C . GLN A 1 284 ? 35.485 -3.214 -72.511 1.00 55.00 284 GLN A C 1
ATOM 2263 O O . GLN A 1 284 ? 35.659 -3.393 -71.304 1.00 55.00 284 GLN A O 1
ATOM 2268 N N . PRO A 1 285 ? 35.813 -4.149 -73.422 1.00 56.97 285 PRO A N 1
ATOM 2269 C CA . PRO A 1 285 ? 36.384 -5.448 -73.085 1.00 56.97 285 PRO A CA 1
ATOM 2270 C C . PRO A 1 285 ? 37.891 -5.337 -72.816 1.00 56.97 285 PRO A C 1
ATOM 2272 O O . PRO A 1 285 ? 38.631 -4.789 -73.631 1.00 56.97 285 PRO A O 1
ATOM 2275 N N . GLY A 1 286 ? 38.367 -5.902 -71.703 1.00 50.25 286 GLY A N 1
ATOM 2276 C CA . GLY A 1 286 ? 39.798 -5.919 -71.406 1.00 50.25 286 GLY A CA 1
ATOM 2277 C C . GLY A 1 286 ? 40.208 -6.800 -70.228 1.00 50.25 286 GLY A C 1
ATOM 2278 O O . GLY A 1 286 ? 40.134 -6.378 -69.082 1.00 50.25 286 GLY A O 1
ATOM 2279 N N . SER A 1 287 ? 40.731 -7.979 -70.570 1.00 50.78 287 SER A N 1
ATOM 2280 C CA . SER A 1 287 ? 41.907 -8.613 -69.952 1.00 50.78 287 SER A CA 1
ATOM 2281 C C . SER A 1 287 ? 41.811 -9.145 -68.516 1.00 50.78 287 SER A C 1
ATOM 2283 O O . SER A 1 287 ? 41.992 -8.454 -67.521 1.00 50.78 287 SER A O 1
ATOM 2285 N N . SER A 1 288 ? 41.671 -10.464 -68.463 1.00 54.12 288 SER A N 1
ATOM 2286 C CA . SER A 1 288 ? 41.913 -11.381 -67.352 1.00 54.12 288 SER A CA 1
ATOM 2287 C C . SER A 1 288 ? 43.329 -11.328 -66.761 1.00 54.12 288 SER A C 1
ATOM 2289 O O . SER A 1 288 ? 44.300 -11.397 -67.511 1.00 54.12 288 SER A O 1
ATOM 2291 N N . GLN A 1 289 ? 43.435 -11.393 -65.427 1.00 53.06 289 GLN A N 1
ATOM 2292 C CA . GLN A 1 289 ? 44.527 -12.082 -64.723 1.00 53.06 289 GLN A CA 1
ATOM 2293 C C . GLN A 1 289 ? 44.047 -12.618 -63.363 1.00 53.06 289 GLN A C 1
ATOM 2295 O O . GLN A 1 289 ? 43.597 -11.878 -62.492 1.00 53.06 289 GLN A O 1
ATOM 2300 N N . GLN A 1 290 ? 44.121 -13.944 -63.227 1.00 52.22 290 GLN A N 1
ATOM 2301 C CA . GLN A 1 290 ? 43.887 -14.710 -62.006 1.00 52.22 290 GLN A CA 1
ATOM 2302 C C . GLN A 1 290 ? 45.050 -14.518 -61.026 1.00 52.22 290 GLN A C 1
ATOM 2304 O O . GLN A 1 290 ? 46.203 -14.741 -61.388 1.00 52.22 290 GLN A O 1
ATOM 2309 N N . ALA A 1 291 ? 44.735 -14.230 -59.765 1.00 52.75 291 ALA A N 1
ATOM 2310 C CA . ALA A 1 291 ? 45.611 -14.502 -58.632 1.00 52.75 291 ALA A CA 1
ATOM 2311 C C . ALA A 1 291 ? 44.826 -15.341 -57.616 1.00 52.75 291 ALA A C 1
ATOM 2313 O O . ALA A 1 291 ? 43.867 -14.877 -57.002 1.00 52.75 291 ALA A O 1
ATOM 2314 N N . GLN A 1 292 ? 45.211 -16.612 -57.508 1.00 59.97 292 GLN A N 1
ATOM 2315 C CA . GLN A 1 292 ? 44.751 -17.545 -56.486 1.00 59.97 292 GLN A CA 1
ATOM 2316 C C . GLN A 1 292 ? 45.288 -17.112 -55.121 1.00 59.97 292 GLN A C 1
ATOM 2318 O O . GLN A 1 292 ? 46.495 -16.955 -54.947 1.00 59.97 292 GLN A O 1
ATOM 2323 N N . MET A 1 293 ? 44.393 -16.983 -54.144 1.00 62.56 293 MET A N 1
ATOM 2324 C CA . MET A 1 293 ? 44.749 -16.945 -52.730 1.00 62.56 293 MET A CA 1
ATOM 2325 C C . MET A 1 293 ? 44.296 -18.237 -52.032 1.00 62.56 293 MET A C 1
ATOM 2327 O O . MET A 1 293 ? 43.243 -18.774 -52.385 1.00 62.56 293 MET A O 1
ATOM 2331 N N . PRO A 1 294 ? 45.075 -18.746 -51.060 1.00 71.12 294 PRO A N 1
ATOM 2332 C CA . PRO A 1 294 ? 44.772 -19.985 -50.351 1.00 71.12 294 PRO A CA 1
ATOM 2333 C C . PRO A 1 294 ? 43.669 -19.803 -49.288 1.00 71.12 294 PRO A C 1
ATOM 2335 O O . PRO A 1 294 ? 43.474 -18.694 -48.782 1.00 71.12 294 PRO A O 1
ATOM 2338 N N . PRO A 1 295 ? 42.954 -20.888 -48.933 1.00 72.62 295 PRO A N 1
ATOM 2339 C CA . PRO A 1 295 ? 41.850 -20.856 -47.976 1.00 72.62 295 PRO A CA 1
ATOM 2340 C C . PRO A 1 295 ? 42.328 -20.743 -46.511 1.00 72.62 295 PRO A C 1
ATOM 2342 O O . PRO A 1 295 ? 43.420 -21.212 -46.180 1.00 72.62 295 PRO A O 1
ATOM 2345 N N . PRO A 1 296 ? 41.513 -20.153 -45.614 1.00 72.50 296 PRO A N 1
ATOM 2346 C CA . PRO A 1 296 ? 41.773 -20.143 -44.176 1.00 72.50 296 PRO A CA 1
ATOM 2347 C C . PRO A 1 296 ? 41.506 -21.522 -43.532 1.00 72.50 296 PRO A C 1
ATOM 2349 O O . PRO A 1 296 ? 40.694 -22.291 -44.048 1.00 72.50 296 PRO A O 1
ATOM 2352 N N . PRO A 1 297 ? 42.163 -21.842 -42.400 1.00 65.38 297 PRO A N 1
ATOM 2353 C CA . PRO A 1 297 ? 42.016 -23.126 -41.721 1.00 65.38 297 PRO A CA 1
ATOM 2354 C C . PRO A 1 297 ? 40.650 -23.284 -41.038 1.00 65.38 297 PRO A C 1
ATOM 2356 O O . PRO A 1 297 ? 40.161 -22.380 -40.359 1.00 65.38 297 PRO A O 1
ATOM 2359 N N . GLU A 1 298 ? 40.071 -24.472 -41.209 1.00 60.31 298 GLU A N 1
ATOM 2360 C CA . GLU A 1 298 ? 38.823 -24.939 -40.605 1.00 60.31 298 GLU A CA 1
ATOM 2361 C C . GLU A 1 298 ? 38.917 -24.988 -39.073 1.00 60.31 298 GLU A C 1
ATOM 2363 O O . GLU A 1 298 ? 39.607 -25.821 -38.484 1.00 60.31 298 GLU A O 1
ATOM 2368 N N . THR A 1 299 ? 38.176 -24.111 -38.402 1.00 63.50 299 THR A N 1
ATOM 2369 C CA . THR A 1 299 ? 37.916 -24.213 -36.966 1.00 63.50 299 THR A CA 1
ATOM 2370 C C . THR A 1 299 ? 36.819 -25.251 -36.731 1.00 63.50 299 THR A C 1
ATOM 2372 O O . THR A 1 299 ? 35.671 -25.075 -37.142 1.00 63.50 299 THR A O 1
ATOM 2375 N N . MET A 1 300 ? 37.180 -26.347 -36.063 1.00 55.91 300 MET A N 1
ATOM 2376 C CA . MET A 1 300 ? 36.282 -27.454 -35.741 1.00 55.91 300 MET A CA 1
ATOM 2377 C C . MET A 1 300 ? 35.072 -26.999 -34.917 1.00 55.91 300 MET A C 1
ATOM 2379 O O . MET A 1 300 ? 35.205 -26.538 -33.784 1.00 55.91 300 MET A O 1
ATOM 2383 N N . SER A 1 301 ? 33.879 -27.161 -35.493 1.00 55.09 301 SER A N 1
ATOM 2384 C CA . SER A 1 301 ? 32.606 -27.018 -34.789 1.00 55.09 301 SER A CA 1
ATOM 2385 C C . SER A 1 301 ? 32.308 -28.279 -33.986 1.00 55.09 301 SER A C 1
ATOM 2387 O O . SER A 1 301 ? 32.032 -29.343 -34.537 1.00 55.09 301 SER A O 1
ATOM 2389 N N . THR A 1 302 ? 32.343 -28.148 -32.666 1.00 61.44 302 THR A N 1
ATOM 2390 C CA . THR A 1 302 ? 31.939 -29.185 -31.720 1.00 61.44 302 THR A CA 1
ATOM 2391 C C . THR A 1 302 ? 30.418 -29.329 -31.749 1.00 61.44 302 THR A C 1
ATOM 2393 O O . THR A 1 302 ? 29.677 -28.479 -31.253 1.00 61.44 302 THR A O 1
ATOM 2396 N N . HIS A 1 303 ? 29.942 -30.408 -32.362 1.00 56.47 303 HIS A N 1
ATOM 2397 C CA . HIS A 1 303 ? 28.533 -30.772 -32.412 1.00 56.47 303 HIS A CA 1
ATOM 2398 C C . HIS A 1 303 ? 28.090 -31.300 -31.036 1.00 56.47 303 HIS A C 1
ATOM 2400 O O . HIS A 1 303 ? 28.445 -32.408 -30.643 1.00 56.47 303 HIS A O 1
ATOM 2406 N N . PHE A 1 304 ? 27.331 -30.502 -30.279 1.00 54.53 304 PHE A N 1
ATOM 2407 C CA . PHE A 1 304 ? 26.630 -30.978 -29.085 1.00 54.53 304 PHE A CA 1
ATOM 2408 C C . PHE A 1 304 ? 25.303 -31.619 -29.502 1.00 54.53 304 PHE A C 1
ATOM 2410 O O . PHE A 1 304 ? 24.362 -30.938 -29.909 1.00 54.53 304 PHE A O 1
ATOM 2417 N N . GLN A 1 305 ? 25.241 -32.945 -29.401 1.00 51.53 305 GLN A N 1
ATOM 2418 C CA . GLN A 1 305 ? 24.048 -33.748 -29.639 1.00 51.53 305 GLN A CA 1
ATOM 2419 C C . GLN A 1 305 ? 23.195 -33.769 -28.359 1.00 51.53 305 GLN A C 1
ATOM 2421 O O . GLN A 1 305 ? 23.539 -34.418 -27.373 1.00 51.53 305 GLN A O 1
ATOM 2426 N N . LEU A 1 306 ? 22.089 -33.022 -28.354 1.00 47.84 306 LEU A N 1
ATOM 2427 C CA . LEU A 1 306 ? 21.078 -33.070 -27.295 1.00 47.84 306 LEU A CA 1
ATOM 2428 C C . LEU A 1 306 ? 20.221 -34.330 -27.481 1.00 47.84 306 LEU A C 1
ATOM 2430 O O . LEU A 1 306 ? 19.388 -34.398 -28.383 1.00 47.84 306 LEU A O 1
ATOM 2434 N N . GLN A 1 307 ? 20.433 -35.330 -26.621 1.00 43.75 307 GLN A N 1
ATOM 2435 C CA . GLN A 1 307 ? 19.513 -36.454 -26.453 1.00 43.75 307 GLN A CA 1
ATOM 2436 C C . GLN A 1 307 ? 18.170 -35.939 -25.922 1.00 43.75 307 GLN A C 1
ATOM 2438 O O . GLN A 1 307 ? 18.082 -35.417 -24.811 1.00 43.75 307 GLN A O 1
ATOM 2443 N N . GLN A 1 308 ? 17.119 -36.109 -26.722 1.00 41.66 308 GLN A N 1
ATOM 2444 C CA . GLN A 1 308 ? 15.740 -36.071 -26.253 1.00 41.66 308 GLN A CA 1
ATOM 2445 C C . GLN A 1 308 ? 15.468 -37.362 -25.479 1.00 41.66 308 GLN A C 1
ATOM 2447 O O . GLN A 1 308 ? 15.449 -38.444 -26.061 1.00 41.66 308 GLN A O 1
ATOM 2452 N N . THR A 1 309 ? 15.271 -37.259 -24.167 1.00 47.66 309 THR A N 1
ATOM 2453 C CA . THR A 1 309 ? 14.702 -38.346 -23.369 1.00 47.66 309 THR A CA 1
ATOM 2454 C C . THR A 1 309 ? 13.186 -38.196 -23.310 1.00 47.66 309 THR A C 1
ATOM 2456 O O . THR A 1 309 ? 12.637 -37.108 -23.131 1.00 47.66 309 THR A O 1
ATOM 2459 N N . HIS A 1 310 ? 12.520 -39.320 -23.544 1.00 40.53 310 HIS A N 1
ATOM 2460 C CA . HIS A 1 310 ? 11.079 -39.456 -23.665 1.00 40.53 310 HIS A CA 1
ATOM 2461 C C . HIS A 1 310 ? 10.338 -39.162 -22.356 1.00 40.53 310 HIS A C 1
ATOM 2463 O O . HIS A 1 310 ? 10.825 -39.415 -21.256 1.00 40.53 310 HIS A O 1
ATOM 2469 N N . SER A 1 311 ? 9.123 -38.643 -22.521 1.00 39.91 311 SER A N 1
ATOM 2470 C CA . SER A 1 311 ? 8.146 -38.361 -21.479 1.00 39.91 311 SER A CA 1
ATOM 2471 C C . SER A 1 311 ? 7.736 -39.624 -20.720 1.00 39.91 311 SER A C 1
ATOM 2473 O O . SER A 1 311 ? 7.156 -40.539 -21.300 1.00 39.91 311 SER A O 1
ATOM 2475 N N . THR A 1 312 ? 7.953 -39.620 -19.405 1.00 40.78 312 THR A N 1
ATOM 2476 C CA . THR A 1 312 ? 7.270 -40.515 -18.467 1.00 40.78 312 THR A CA 1
ATOM 2477 C C . THR A 1 312 ? 6.188 -39.718 -17.752 1.00 40.78 312 THR A C 1
ATOM 2479 O O . THR A 1 312 ? 6.473 -38.809 -16.973 1.00 40.78 312 THR A O 1
ATOM 2482 N N . THR A 1 313 ? 4.935 -40.062 -18.036 1.00 41.44 313 THR A N 1
ATOM 2483 C CA . THR A 1 313 ? 3.754 -39.663 -17.268 1.00 41.44 313 THR A CA 1
ATOM 2484 C C . THR A 1 313 ? 3.906 -40.151 -15.827 1.00 41.44 313 THR A C 1
ATOM 2486 O O . THR A 1 313 ? 3.959 -41.354 -15.588 1.00 41.44 313 THR A O 1
ATOM 2489 N N . MET A 1 314 ? 3.965 -39.223 -14.872 1.00 30.05 314 MET A N 1
ATOM 2490 C CA . MET A 1 314 ? 3.863 -39.501 -13.438 1.00 30.05 314 MET A CA 1
ATOM 2491 C C . MET A 1 314 ? 2.720 -38.668 -12.860 1.00 30.05 314 MET A C 1
ATOM 2493 O O . MET A 1 314 ? 2.697 -37.442 -12.960 1.00 30.05 314 MET A O 1
ATOM 2497 N N . THR A 1 315 ? 1.760 -39.375 -12.280 1.00 37.12 315 THR A N 1
ATOM 2498 C CA . THR A 1 315 ? 0.629 -38.880 -11.498 1.00 37.12 315 THR A CA 1
ATOM 2499 C C . THR A 1 315 ? 1.151 -38.142 -10.260 1.00 37.12 315 THR A C 1
ATOM 2501 O O . THR A 1 315 ? 1.862 -38.736 -9.452 1.00 37.12 315 THR A O 1
ATOM 2504 N N . PHE A 1 316 ? 0.824 -36.856 -10.099 1.00 30.23 316 PHE A N 1
ATOM 2505 C CA . PHE A 1 316 ? 1.246 -36.064 -8.938 1.00 30.23 316 PHE A CA 1
ATOM 2506 C C . PHE A 1 316 ? 0.182 -36.075 -7.839 1.00 30.23 316 PHE A C 1
ATOM 2508 O O . PHE A 1 316 ? -0.825 -35.374 -7.914 1.00 30.23 316 PHE A O 1
ATOM 2515 N N . SER A 1 317 ? 0.467 -36.842 -6.790 1.00 38.53 317 SER A N 1
ATOM 2516 C CA . SER A 1 317 ? -0.071 -36.650 -5.445 1.00 38.53 317 SER A CA 1
ATOM 2517 C C . SER A 1 317 ? 0.896 -35.748 -4.666 1.00 38.53 317 SER A C 1
ATOM 2519 O O . SER A 1 317 ? 2.096 -36.000 -4.688 1.00 38.53 317 SER A O 1
ATOM 2521 N N . ASN A 1 318 ? 0.370 -34.710 -4.005 1.00 43.81 318 ASN A N 1
ATOM 2522 C CA . ASN A 1 318 ? 0.979 -33.890 -2.942 1.00 43.81 318 ASN A CA 1
ATOM 2523 C C . ASN A 1 318 ? 2.503 -33.659 -2.991 1.00 43.81 318 ASN A C 1
ATOM 2525 O O . ASN A 1 318 ? 3.273 -34.455 -2.457 1.00 43.81 318 ASN A O 1
ATOM 2529 N N . VAL A 1 319 ? 2.932 -32.492 -3.495 1.00 34.59 319 VAL A N 1
ATOM 2530 C CA . VAL A 1 319 ? 4.298 -31.986 -3.277 1.00 34.59 319 VAL A CA 1
ATOM 2531 C C . VAL A 1 319 ? 4.286 -30.516 -2.863 1.00 34.59 319 VAL A C 1
ATOM 2533 O O . VAL A 1 319 ? 3.851 -29.623 -3.585 1.00 34.59 319 VAL A O 1
ATOM 2536 N N . GLN A 1 320 ? 4.826 -30.318 -1.669 1.00 37.66 320 GLN A N 1
ATOM 2537 C CA . GLN A 1 320 ? 5.259 -29.090 -1.025 1.00 37.66 320 GLN A CA 1
ATOM 2538 C C . GLN A 1 320 ? 6.324 -28.403 -1.903 1.00 37.66 320 GLN A C 1
ATOM 2540 O O . GLN A 1 320 ? 7.440 -28.900 -2.057 1.00 37.66 320 GLN A O 1
ATOM 2545 N N . THR A 1 321 ? 5.983 -27.281 -2.538 1.00 34.72 321 THR A N 1
ATOM 2546 C CA . THR A 1 321 ? 6.895 -26.565 -3.441 1.00 34.72 321 THR A CA 1
ATOM 2547 C C . THR A 1 321 ? 7.841 -25.649 -2.664 1.00 34.72 321 THR A C 1
ATOM 2549 O O . THR A 1 321 ? 7.559 -24.468 -2.477 1.00 34.72 321 THR A O 1
ATOM 2552 N N . ASN A 1 322 ? 8.999 -26.178 -2.270 1.00 34.91 322 ASN A N 1
ATOM 2553 C CA . ASN A 1 322 ? 10.191 -25.374 -1.995 1.00 34.91 322 ASN A CA 1
ATOM 2554 C C . ASN A 1 322 ? 10.912 -25.097 -3.323 1.00 34.91 322 ASN A C 1
ATOM 2556 O O . ASN A 1 322 ? 11.719 -25.904 -3.782 1.00 34.91 322 ASN A O 1
ATOM 2560 N N . LEU A 1 323 ? 10.612 -23.964 -3.962 1.00 31.70 323 LEU A N 1
ATOM 2561 C CA . LEU A 1 323 ? 11.408 -23.454 -5.081 1.00 31.70 323 LEU A CA 1
ATOM 2562 C C . LEU A 1 323 ? 12.454 -22.458 -4.552 1.00 31.70 323 LEU A C 1
ATOM 2564 O O . LEU A 1 323 ? 12.073 -21.449 -3.956 1.00 31.70 323 LEU A O 1
ATOM 2568 N N . PRO A 1 324 ? 13.762 -22.673 -4.787 1.00 33.91 324 PRO A N 1
ATOM 2569 C CA . PRO A 1 324 ? 14.777 -21.686 -4.452 1.00 33.91 324 PRO A CA 1
ATOM 2570 C C . PRO A 1 324 ? 14.663 -20.481 -5.394 1.00 33.91 324 PRO A C 1
ATOM 2572 O O . PRO A 1 324 ? 14.850 -20.579 -6.610 1.00 33.91 324 PRO A O 1
ATOM 2575 N N . TYR A 1 325 ? 14.363 -19.320 -4.816 1.00 38.09 325 TYR A N 1
ATOM 2576 C CA . TYR A 1 325 ? 14.329 -18.036 -5.506 1.00 38.09 325 TYR A CA 1
ATOM 2577 C C . TYR A 1 325 ? 15.746 -17.659 -5.973 1.00 38.09 325 TYR A C 1
ATOM 2579 O O . TYR A 1 325 ? 16.570 -17.157 -5.208 1.00 38.09 325 TYR A O 1
ATOM 2587 N N . ARG A 1 326 ? 16.055 -17.922 -7.248 1.00 36.53 326 ARG A N 1
ATOM 2588 C CA . ARG A 1 326 ? 17.316 -17.522 -7.885 1.00 36.53 326 ARG A CA 1
ATOM 2589 C C . ARG A 1 326 ? 17.266 -16.020 -8.171 1.00 36.53 326 ARG A C 1
ATOM 2591 O O . ARG A 1 326 ? 16.761 -15.587 -9.204 1.00 36.53 326 ARG A O 1
ATOM 2598 N N . GLY A 1 327 ? 17.765 -15.224 -7.228 1.00 34.66 327 GLY A N 1
ATOM 2599 C CA . GLY A 1 327 ? 17.935 -13.786 -7.404 1.00 34.66 327 GLY A CA 1
ATOM 2600 C C . GLY A 1 327 ? 18.855 -13.491 -8.588 1.00 34.66 327 GLY A C 1
ATOM 2601 O O . GLY A 1 327 ? 20.057 -13.732 -8.516 1.00 34.66 327 GLY A O 1
ATOM 2602 N N . MET A 1 328 ? 18.297 -12.958 -9.676 1.00 33.59 328 MET A N 1
ATOM 2603 C CA . MET A 1 328 ? 19.096 -12.242 -10.666 1.00 33.59 328 MET A CA 1
ATOM 2604 C C . MET A 1 328 ? 19.453 -10.881 -10.074 1.00 33.59 328 MET A C 1
ATOM 2606 O O . MET A 1 328 ? 18.578 -10.044 -9.853 1.00 33.59 328 MET A O 1
ATOM 2610 N N . GLY A 1 329 ? 20.738 -10.708 -9.767 1.00 35.62 329 GLY A N 1
ATOM 2611 C CA . GLY A 1 329 ? 21.320 -9.401 -9.503 1.00 35.62 329 GLY A CA 1
ATOM 2612 C C . GLY A 1 329 ? 21.171 -8.518 -10.738 1.00 35.62 329 GLY A C 1
ATOM 2613 O O . GLY A 1 329 ? 21.413 -8.969 -11.859 1.00 35.62 329 GLY A O 1
ATOM 2614 N N . ILE A 1 330 ? 20.723 -7.291 -10.502 1.00 37.75 330 ILE A N 1
ATOM 2615 C CA . ILE A 1 330 ? 20.937 -6.147 -11.388 1.00 37.75 330 ILE A CA 1
ATOM 2616 C C . ILE A 1 330 ? 22.130 -5.399 -10.812 1.00 37.75 330 ILE A C 1
ATOM 2618 O O . ILE A 1 330 ? 22.158 -5.270 -9.561 1.00 37.75 330 ILE A O 1
#